Protein AF-A0A1F1EE14-F1 (afdb_monomer)

pLDDT: mean 83.41, std 10.74, range [50.31, 96.06]

Radius of gyration: 33.0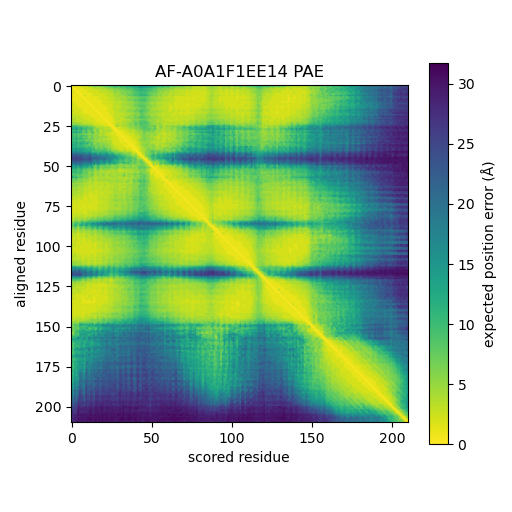4 Å; Cα contacts (8 Å, |Δi|>4): 148; chains: 1; bounding box: 66×63×104 Å

Nearest PDB structures (foldseek):
  8whn-assembly1_A  TM=3.818E-01  e=2.667E+00  Promethearchaeum syntrophicum
  8a3k-assembly1_UNK  TM=3.124E-01  e=2.530E+00  synthetic construct
  3zx6-assembly1_A  TM=2.922E-01  e=1.846E+00  Archaeoglobus fulgidus DSM 4304
  3sog-assembly1_A-2  TM=2.718E-01  e=7.624E+00  Homo sapiens

Structure (mmCIF, N/CA/C/O backbone):
data_AF-A0A1F1EE14-F1
#
_entry.id   AF-A0A1F1EE14-F1
#
loop_
_atom_site.group_PDB
_atom_site.id
_atom_site.type_symbol
_atom_site.label_atom_id
_atom_site.label_alt_id
_atom_site.label_comp_id
_atom_site.label_asym_id
_atom_site.label_entity_id
_atom_site.label_seq_id
_atom_site.pdbx_PDB_ins_code
_atom_site.Cartn_x
_atom_site.Cartn_y
_atom_site.Cartn_z
_atom_site.occupancy
_atom_site.B_iso_or_equiv
_atom_site.auth_seq_id
_atom_site.auth_comp_id
_atom_site.auth_asym_id
_atom_site.auth_atom_id
_atom_site.pdbx_PDB_model_num
ATOM 1 N N . MET A 1 1 ? -14.081 -9.444 0.503 1.00 83.62 1 MET A N 1
ATOM 2 C CA . MET A 1 1 ? -12.813 -8.772 0.864 1.00 83.62 1 MET A CA 1
ATOM 3 C C . MET A 1 1 ? -11.572 -9.516 0.361 1.00 83.62 1 MET A C 1
ATOM 5 O O . MET A 1 1 ? -10.881 -8.969 -0.480 1.00 83.62 1 MET A O 1
ATOM 9 N N . LEU A 1 2 ? -11.295 -10.755 0.792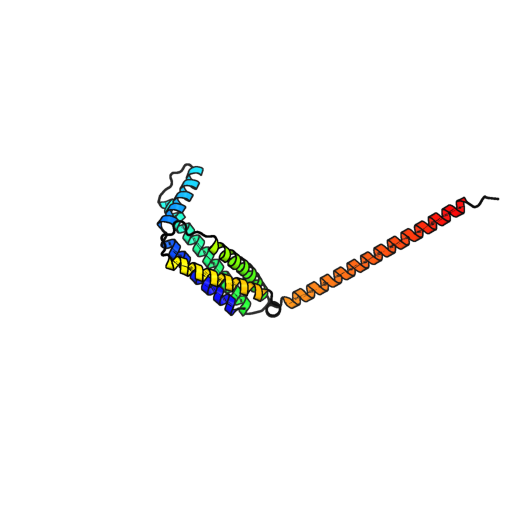 1.00 85.88 2 LEU A N 1
ATOM 10 C CA . LEU A 1 2 ? -10.036 -11.461 0.467 1.00 85.88 2 LEU A CA 1
ATOM 11 C C . LEU A 1 2 ? -9.716 -11.561 -1.034 1.00 85.88 2 LEU A C 1
ATOM 13 O O . LEU A 1 2 ? -8.599 -11.271 -1.441 1.00 85.88 2 LEU A O 1
ATOM 17 N N . LYS A 1 3 ? -10.705 -11.911 -1.868 1.00 89.56 3 LYS A N 1
ATOM 18 C CA . LYS A 1 3 ? -10.534 -11.982 -3.332 1.00 89.56 3 LYS A CA 1
ATOM 19 C C . LYS A 1 3 ? -10.196 -10.627 -3.960 1.00 89.56 3 LYS A C 1
ATOM 21 O O . LYS A 1 3 ? -9.424 -10.581 -4.907 1.00 89.56 3 LYS A O 1
ATOM 26 N N . LEU A 1 4 ? -10.756 -9.542 -3.420 1.00 91.44 4 LEU A N 1
ATOM 27 C CA . LEU A 1 4 ? -10.454 -8.183 -3.867 1.00 91.44 4 LEU A CA 1
ATOM 28 C C . LEU A 1 4 ? -8.994 -7.849 -3.555 1.00 91.44 4 LEU A C 1
ATOM 30 O O . LEU A 1 4 ? -8.268 -7.465 -4.455 1.00 91.44 4 LEU A O 1
ATOM 34 N N . TRP A 1 5 ? -8.550 -8.068 -2.314 1.00 90.31 5 TRP A N 1
ATOM 35 C CA . TRP A 1 5 ? -7.162 -7.811 -1.909 1.00 90.31 5 TRP A CA 1
ATOM 36 C C . TRP A 1 5 ? -6.159 -8.702 -2.642 1.00 90.31 5 TRP A C 1
ATOM 38 O O . TRP A 1 5 ? -5.103 -8.223 -3.038 1.00 90.31 5 TRP A O 1
ATOM 48 N N . ALA A 1 6 ? -6.510 -9.963 -2.908 1.00 93.69 6 ALA A N 1
ATOM 49 C CA . ALA A 1 6 ? -5.712 -10.843 -3.758 1.00 93.69 6 ALA A CA 1
ATOM 50 C C . ALA A 1 6 ? -5.601 -10.307 -5.195 1.00 93.69 6 ALA A C 1
ATOM 52 O O . ALA A 1 6 ? -4.511 -10.299 -5.759 1.00 93.69 6 ALA A O 1
ATOM 53 N N . GLY A 1 7 ? -6.711 -9.831 -5.769 1.00 94.62 7 GLY A N 1
ATOM 54 C CA . GLY A 1 7 ? -6.726 -9.197 -7.088 1.00 94.62 7 GLY A CA 1
ATOM 55 C C . GLY A 1 7 ? -5.874 -7.929 -7.131 1.00 94.62 7 GLY A C 1
ATOM 56 O O . GLY A 1 7 ? -5.028 -7.800 -8.008 1.00 94.62 7 GLY A O 1
ATOM 57 N N . THR A 1 8 ? -6.026 -7.038 -6.147 1.00 94.94 8 THR A N 1
ATOM 58 C CA . THR A 1 8 ? -5.202 -5.827 -6.009 1.00 94.94 8 THR A CA 1
ATOM 59 C C . THR A 1 8 ? -3.718 -6.172 -5.897 1.00 94.94 8 THR A C 1
ATOM 61 O O . THR A 1 8 ? -2.900 -5.551 -6.565 1.00 94.94 8 THR A O 1
ATOM 64 N N . LEU A 1 9 ? -3.362 -7.194 -5.110 1.00 95.06 9 LEU A N 1
ATOM 65 C CA . LEU A 1 9 ? -1.978 -7.654 -4.985 1.00 95.06 9 LEU A CA 1
ATOM 66 C C . LEU A 1 9 ? -1.425 -8.184 -6.311 1.00 95.06 9 LEU A C 1
ATOM 68 O O . LEU A 1 9 ? -0.285 -7.898 -6.655 1.00 95.06 9 LEU A O 1
ATOM 72 N N . ALA A 1 10 ? -2.224 -8.947 -7.062 1.00 95.62 10 ALA A N 1
ATOM 73 C CA . ALA A 1 10 ? -1.816 -9.465 -8.364 1.00 95.62 10 ALA A CA 1
ATOM 74 C C . ALA A 1 10 ? -1.566 -8.333 -9.373 1.00 95.62 10 ALA A C 1
ATOM 76 O O . ALA A 1 10 ? -0.573 -8.365 -10.096 1.00 95.62 10 ALA A O 1
ATOM 77 N N . LEU A 1 11 ? -2.425 -7.311 -9.385 1.00 96.00 11 LEU A N 1
ATOM 78 C CA . LEU A 1 11 ? -2.231 -6.121 -10.214 1.00 96.00 11 LEU A CA 1
ATOM 79 C C . LEU A 1 11 ? -0.989 -5.321 -9.785 1.00 96.00 11 LEU A C 1
ATOM 81 O O . LEU A 1 11 ? -0.262 -4.829 -10.643 1.00 96.00 11 LEU A O 1
ATOM 85 N N . GLU A 1 12 ? -0.684 -5.243 -8.487 1.00 94.69 12 GLU A N 1
ATOM 86 C CA . GLU A 1 12 ? 0.545 -4.597 -7.999 1.00 94.69 12 GLU A CA 1
ATOM 87 C C . GLU A 1 12 ? 1.807 -5.364 -8.424 1.00 94.69 12 GLU A C 1
ATOM 89 O O . GLU A 1 12 ? 2.812 -4.763 -8.796 1.00 94.69 12 GLU A O 1
ATOM 94 N N . VAL A 1 13 ? 1.757 -6.700 -8.451 1.00 95.44 13 VAL A N 1
ATOM 95 C CA . VAL A 1 13 ? 2.849 -7.518 -9.003 1.00 95.44 13 VAL A CA 1
ATOM 96 C C . VAL A 1 13 ? 3.052 -7.219 -10.488 1.00 95.44 13 VAL A C 1
ATOM 98 O O . VAL A 1 13 ? 4.190 -7.045 -10.925 1.00 95.44 13 VAL A O 1
ATOM 101 N N . ILE A 1 14 ? 1.964 -7.125 -11.261 1.00 95.19 14 ILE A N 1
ATOM 102 C CA . ILE A 1 14 ? 2.028 -6.753 -12.681 1.00 95.19 14 ILE A CA 1
ATOM 103 C C . ILE A 1 14 ? 2.650 -5.362 -12.828 1.00 95.19 14 ILE A C 1
ATOM 105 O O . ILE A 1 14 ? 3.584 -5.209 -13.612 1.00 95.19 14 ILE A O 1
ATOM 109 N N . HIS A 1 15 ? 2.207 -4.386 -12.032 1.00 93.25 15 HIS A N 1
ATOM 110 C CA . HIS A 1 15 ? 2.786 -3.043 -12.015 1.00 93.25 15 HIS A CA 1
ATOM 111 C C . HIS A 1 15 ? 4.299 -3.086 -11.766 1.00 93.25 15 HIS A C 1
ATOM 113 O O . HIS A 1 15 ? 5.062 -2.474 -12.505 1.00 93.25 15 HIS A O 1
ATOM 119 N N . GLN A 1 16 ? 4.757 -3.845 -10.768 1.00 92.56 16 GLN A N 1
ATOM 120 C CA . GLN A 1 16 ? 6.180 -3.927 -10.440 1.00 92.56 16 GLN A CA 1
ATOM 121 C C . GLN A 1 16 ? 7.012 -4.499 -11.599 1.00 92.56 16 GLN A C 1
ATOM 123 O O . GLN A 1 16 ? 8.120 -4.025 -11.857 1.00 92.56 16 GLN A O 1
ATOM 128 N N . ILE A 1 17 ? 6.478 -5.493 -12.316 1.00 91.81 17 ILE A N 1
ATOM 129 C CA . ILE A 1 17 ? 7.124 -6.062 -13.506 1.00 91.81 17 ILE A CA 1
ATOM 130 C C . ILE A 1 17 ? 7.181 -5.018 -14.625 1.00 91.81 17 ILE A C 1
ATOM 132 O O . ILE A 1 17 ? 8.248 -4.805 -15.201 1.00 91.81 17 ILE A O 1
ATOM 136 N N . LEU A 1 18 ? 6.062 -4.346 -14.914 1.00 91.19 18 LEU A N 1
ATOM 137 C CA . LEU A 1 18 ? 5.998 -3.307 -15.945 1.00 91.19 18 LEU A CA 1
ATOM 138 C C . LEU A 1 18 ? 6.950 -2.151 -15.629 1.00 91.19 18 LEU A C 1
ATOM 140 O O . LEU A 1 18 ? 7.691 -1.717 -16.507 1.00 91.19 18 LEU A O 1
ATOM 144 N N . ASN A 1 19 ? 6.993 -1.706 -14.374 1.00 88.88 19 ASN A N 1
ATOM 145 C CA . ASN A 1 19 ? 7.883 -0.646 -13.919 1.00 88.88 19 ASN A CA 1
ATOM 146 C C . ASN A 1 19 ? 9.361 -1.026 -14.078 1.00 88.88 19 ASN A C 1
ATOM 148 O O . ASN A 1 19 ? 10.157 -0.225 -14.570 1.00 88.88 19 ASN A O 1
ATOM 152 N N . LEU A 1 20 ? 9.736 -2.261 -13.730 1.00 88.00 20 LEU A N 1
ATOM 153 C CA . LEU A 1 20 ? 11.097 -2.755 -13.942 1.00 88.00 20 LEU A CA 1
ATOM 154 C C . LEU A 1 20 ? 11.460 -2.781 -15.433 1.00 88.00 20 LEU A C 1
ATOM 156 O O . LEU A 1 20 ? 12.525 -2.297 -15.810 1.00 88.00 20 LEU A O 1
ATOM 160 N N . VAL A 1 21 ? 10.570 -3.294 -16.287 1.00 89.44 21 VAL A N 1
ATOM 161 C CA . VAL A 1 21 ? 10.779 -3.312 -17.743 1.00 89.44 21 VAL A CA 1
ATOM 162 C C . VAL A 1 21 ? 10.933 -1.891 -18.284 1.00 89.44 21 VAL A C 1
ATOM 164 O O . VAL A 1 21 ? 11.899 -1.620 -18.991 1.00 89.44 21 VAL A O 1
ATOM 167 N N . MET A 1 22 ? 10.046 -0.965 -17.910 1.00 87.12 22 MET A N 1
ATOM 168 C CA . MET A 1 22 ? 10.142 0.442 -18.313 1.00 87.12 22 MET A CA 1
ATOM 169 C C . MET A 1 22 ? 11.455 1.073 -17.846 1.00 87.12 22 MET A C 1
ATOM 171 O O . MET A 1 22 ? 12.111 1.763 -18.618 1.00 87.12 22 MET A O 1
ATOM 175 N N . THR A 1 23 ? 11.889 0.805 -16.617 1.0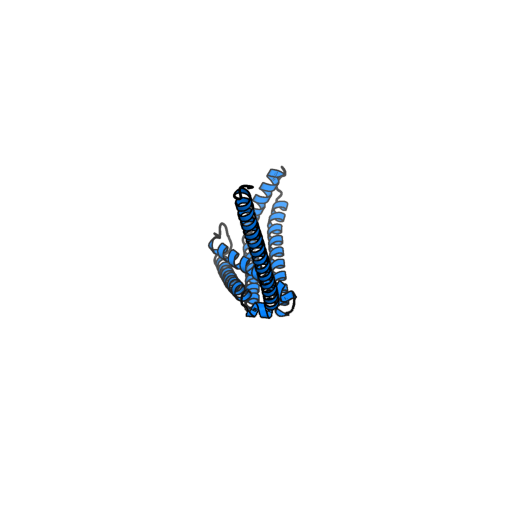0 84.69 23 THR A N 1
ATOM 176 C CA . THR A 1 23 ? 13.146 1.345 -16.079 1.00 84.69 23 THR A CA 1
ATOM 177 C C . THR A 1 23 ? 14.357 0.838 -16.867 1.00 84.69 23 THR A C 1
ATOM 179 O O . THR A 1 23 ? 15.265 1.604 -17.176 1.00 84.69 23 THR A O 1
ATOM 182 N N . LEU A 1 24 ? 14.357 -0.443 -17.249 1.00 83.44 24 LEU A N 1
ATOM 183 C CA . LEU A 1 24 ? 15.425 -1.041 -18.054 1.00 83.44 24 LEU A CA 1
ATOM 184 C C . LEU A 1 24 ? 15.436 -0.541 -19.505 1.00 83.44 24 LEU A C 1
ATOM 186 O O . LEU A 1 24 ? 16.514 -0.439 -20.094 1.00 83.44 24 LEU A O 1
ATOM 190 N N . LEU A 1 25 ? 14.265 -0.229 -20.071 1.00 85.88 25 LEU A N 1
ATOM 191 C CA . LEU A 1 25 ? 14.147 0.400 -21.390 1.00 85.88 25 LEU A CA 1
ATOM 192 C C . LEU A 1 25 ? 14.641 1.856 -21.365 1.00 85.88 25 LEU A C 1
ATOM 194 O O . LEU A 1 25 ? 15.325 2.276 -22.290 1.00 85.88 25 LEU A O 1
ATOM 198 N N . ASN A 1 26 ? 14.408 2.588 -20.272 1.00 83.25 26 ASN A N 1
ATOM 199 C CA . ASN A 1 26 ? 14.868 3.969 -20.063 1.00 83.25 26 ASN A CA 1
ATOM 200 C C . ASN A 1 26 ? 16.300 4.068 -19.539 1.00 83.25 26 ASN A C 1
ATOM 202 O O . ASN A 1 26 ? 16.610 4.830 -18.617 1.00 83.25 26 ASN A O 1
ATOM 206 N N . ARG A 1 27 ? 17.197 3.280 -20.123 1.00 80.50 27 ARG A N 1
ATOM 207 C CA . ARG A 1 27 ? 18.583 3.201 -19.672 1.00 80.50 27 ARG A CA 1
ATOM 208 C C . ARG A 1 27 ? 19.275 4.572 -19.721 1.00 80.50 27 ARG A C 1
ATOM 210 O O . ARG A 1 27 ? 19.969 4.929 -18.774 1.00 80.50 27 ARG A O 1
ATOM 217 N N . SER A 1 28 ? 19.071 5.344 -20.787 1.00 80.25 28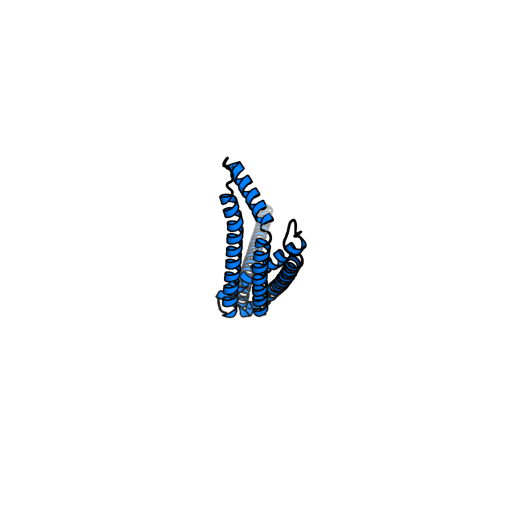 SER A N 1
ATOM 218 C CA . SER A 1 28 ? 19.660 6.680 -20.971 1.00 80.25 28 SER A CA 1
ATOM 219 C C . SER A 1 28 ? 19.313 7.632 -19.820 1.00 80.25 28 SER A C 1
ATOM 221 O O . SER A 1 28 ? 20.193 8.270 -19.244 1.00 80.25 28 SER A O 1
ATOM 223 N N . VAL A 1 29 ? 18.040 7.664 -19.434 1.00 79.75 29 VAL A N 1
ATOM 224 C CA . VAL A 1 29 ? 17.498 8.504 -18.360 1.00 79.75 29 VAL A CA 1
ATOM 225 C C . VAL A 1 29 ? 18.005 8.049 -16.997 1.00 79.75 29 VAL A C 1
ATOM 227 O O . VAL A 1 29 ? 18.403 8.879 -16.181 1.00 79.75 29 VAL A O 1
ATOM 230 N N . LEU A 1 30 ? 18.047 6.733 -16.763 1.00 81.19 30 LEU A N 1
ATOM 231 C CA . LEU A 1 30 ? 18.583 6.156 -15.533 1.00 81.19 30 LEU A CA 1
ATOM 232 C C . LEU A 1 30 ? 20.047 6.560 -15.321 1.00 81.19 30 LEU A C 1
ATOM 234 O O . LEU A 1 30 ? 20.425 6.993 -14.235 1.00 81.19 30 LEU A O 1
ATOM 238 N N . PHE A 1 31 ? 20.868 6.452 -16.367 1.00 82.56 31 PHE A N 1
ATOM 239 C CA . PHE A 1 31 ? 22.277 6.831 -16.303 1.00 82.56 31 PHE A CA 1
ATOM 240 C C . PHE A 1 31 ? 22.487 8.341 -16.210 1.00 82.56 31 PHE A C 1
ATOM 242 O O . PHE A 1 31 ? 23.413 8.774 -15.528 1.00 82.56 31 PHE A O 1
ATOM 249 N N . ALA A 1 32 ? 21.627 9.148 -16.837 1.00 83.19 32 ALA A N 1
ATOM 250 C CA . ALA A 1 32 ? 21.660 10.599 -16.682 1.00 83.19 32 ALA A CA 1
ATOM 251 C C . ALA A 1 32 ? 21.386 11.016 -15.227 1.00 83.19 32 ALA A C 1
ATOM 253 O O . ALA A 1 32 ? 22.131 11.821 -14.672 1.00 83.19 32 ALA A O 1
ATOM 254 N N . GLN A 1 33 ? 20.382 10.411 -14.582 1.00 83.25 33 GLN A N 1
ATOM 255 C CA . GLN A 1 33 ? 20.084 10.651 -13.166 1.00 83.25 33 GLN A CA 1
ATOM 256 C C . GLN A 1 33 ? 21.208 10.147 -12.257 1.00 83.25 33 GLN A C 1
ATOM 258 O O . GLN A 1 33 ? 21.664 10.881 -11.385 1.00 83.25 33 GLN A O 1
ATOM 263 N N . ALA A 1 34 ? 21.717 8.935 -12.497 1.00 84.06 34 ALA A N 1
ATOM 264 C CA . ALA A 1 34 ? 22.832 8.382 -11.731 1.00 84.06 34 ALA A CA 1
ATOM 265 C C . ALA A 1 34 ? 24.086 9.260 -11.826 1.00 84.06 34 ALA A C 1
ATOM 267 O O . ALA A 1 34 ? 24.780 9.461 -10.831 1.00 84.06 34 ALA A O 1
ATOM 268 N N . ARG A 1 35 ? 24.355 9.815 -13.013 1.00 83.62 35 ARG A N 1
ATOM 269 C CA . ARG A 1 35 ? 25.453 10.753 -13.235 1.00 83.62 35 ARG A CA 1
ATOM 270 C C . ARG A 1 35 ? 25.242 12.057 -12.478 1.00 83.62 35 ARG A C 1
ATOM 272 O O . ARG A 1 35 ? 26.176 12.496 -11.822 1.00 83.62 35 ARG A O 1
ATOM 279 N N . GLN A 1 36 ? 24.040 12.629 -12.510 1.00 84.94 36 GLN A N 1
ATOM 280 C CA . GLN A 1 36 ? 23.725 13.830 -11.737 1.00 84.94 36 GLN A CA 1
ATOM 281 C C . GLN A 1 36 ? 23.934 13.596 -10.232 1.00 84.94 36 GLN A C 1
ATOM 283 O O . GLN A 1 36 ? 24.633 14.365 -9.582 1.00 84.94 36 GLN A O 1
ATOM 288 N N . THR A 1 37 ? 23.417 12.490 -9.689 1.00 83.69 37 THR A N 1
ATOM 289 C CA . THR A 1 37 ? 23.615 12.124 -8.277 1.00 83.69 37 THR A CA 1
ATOM 290 C C . THR A 1 37 ? 25.093 11.898 -7.939 1.00 83.69 37 THR A C 1
ATOM 292 O O . THR A 1 37 ? 25.554 12.285 -6.866 1.00 83.69 37 THR A O 1
ATOM 295 N N . ALA A 1 38 ? 25.859 11.285 -8.846 1.00 82.12 38 ALA A N 1
ATOM 296 C CA . ALA A 1 38 ? 27.290 11.073 -8.654 1.00 82.12 38 ALA A CA 1
ATOM 297 C C . ALA A 1 38 ? 28.084 12.389 -8.702 1.00 82.12 38 ALA A C 1
ATOM 299 O O . ALA A 1 38 ? 29.015 12.561 -7.920 1.00 82.12 38 ALA A O 1
ATOM 300 N N . GLU A 1 39 ? 27.720 13.314 -9.593 1.00 82.44 39 GLU A N 1
ATOM 301 C CA . GLU A 1 39 ? 28.315 14.650 -9.691 1.00 82.44 39 GLU A CA 1
ATOM 302 C C . GLU A 1 39 ? 28.009 15.493 -8.443 1.00 82.44 39 GLU A C 1
ATOM 304 O O . GLU A 1 39 ? 28.920 16.128 -7.914 1.00 82.44 39 GLU A O 1
ATOM 309 N N . GLU A 1 40 ? 26.786 15.430 -7.909 1.00 82.06 40 GLU A N 1
ATOM 310 C CA . GLU A 1 40 ? 26.414 16.061 -6.632 1.00 82.06 40 GLU A CA 1
ATOM 311 C C . GLU A 1 40 ? 27.237 15.498 -5.459 1.00 82.06 40 GLU A C 1
ATOM 313 O O . GLU A 1 40 ? 27.814 16.256 -4.680 1.00 82.06 40 GLU A O 1
ATOM 318 N N . ALA A 1 41 ? 27.382 14.172 -5.364 1.00 77.12 41 ALA A N 1
ATOM 319 C CA . ALA A 1 41 ? 28.189 13.538 -4.317 1.00 77.12 41 ALA A CA 1
ATOM 320 C C . ALA A 1 41 ? 29.694 13.850 -4.445 1.00 77.12 41 ALA A C 1
ATOM 322 O O . ALA A 1 41 ? 30.404 13.982 -3.445 1.00 77.12 41 ALA A O 1
ATOM 323 N N . ALA A 1 42 ? 30.190 13.976 -5.678 1.00 73.44 42 ALA A N 1
ATOM 324 C CA . ALA A 1 42 ? 31.579 14.304 -5.983 1.00 73.44 42 ALA A CA 1
ATOM 325 C C . ALA A 1 42 ? 31.926 15.774 -5.718 1.00 73.44 42 ALA A C 1
ATOM 327 O O . ALA A 1 42 ? 33.054 16.059 -5.314 1.00 73.44 42 ALA A O 1
ATOM 328 N N . GLN A 1 43 ? 30.980 16.704 -5.898 1.00 74.25 43 GLN A N 1
ATOM 329 C CA . GLN A 1 43 ? 31.167 18.105 -5.503 1.00 74.25 43 GLN A CA 1
ATOM 330 C C . GLN A 1 43 ? 31.452 18.240 -4.003 1.00 74.25 43 GLN A C 1
ATOM 332 O O . GLN A 1 43 ? 32.289 19.053 -3.618 1.00 74.25 43 GLN A O 1
ATOM 337 N N . ASP A 1 44 ? 30.827 17.398 -3.181 1.00 66.69 44 ASP A N 1
ATOM 338 C CA . ASP A 1 44 ? 30.979 17.417 -1.722 1.00 66.69 44 ASP A CA 1
ATOM 339 C C . ASP A 1 44 ? 32.289 16.756 -1.240 1.00 66.69 44 ASP A C 1
ATOM 341 O O . ASP A 1 44 ? 32.774 17.013 -0.140 1.00 66.69 44 ASP A O 1
ATOM 345 N N . SER A 1 45 ? 32.905 15.914 -2.079 1.00 65.44 45 SER A N 1
ATOM 346 C CA . SER A 1 45 ? 34.079 15.097 -1.726 1.00 65.44 45 SER A CA 1
ATOM 347 C C . SER A 1 45 ? 35.340 15.383 -2.560 1.00 65.44 45 SER A C 1
ATOM 349 O O . SER A 1 45 ? 36.404 14.828 -2.285 1.00 65.44 45 SER A O 1
ATOM 351 N N . GLY A 1 46 ? 35.264 16.270 -3.560 1.00 62.12 46 GLY A N 1
ATOM 352 C CA . GLY A 1 46 ? 36.395 16.704 -4.395 1.00 62.12 46 GLY A CA 1
ATOM 353 C C . GLY A 1 46 ? 36.992 15.616 -5.302 1.00 62.12 46 GLY A C 1
ATOM 354 O O . GLY A 1 46 ? 38.051 15.820 -5.901 1.00 62.12 46 GLY A O 1
ATOM 355 N N . GLN A 1 47 ? 36.346 14.452 -5.405 1.00 68.38 47 GLN A N 1
ATOM 356 C CA . GLN A 1 47 ? 36.804 13.311 -6.200 1.00 68.38 47 GLN A CA 1
ATOM 357 C C . GLN A 1 47 ? 36.249 13.348 -7.629 1.00 68.38 47 GLN A C 1
ATOM 359 O O . GLN A 1 47 ? 35.136 13.796 -7.875 1.00 68.38 47 GLN A O 1
ATOM 364 N N . LYS A 1 48 ? 37.015 12.835 -8.602 1.00 67.50 48 LYS A N 1
ATOM 365 C CA . LYS A 1 48 ? 36.509 12.640 -9.969 1.00 67.50 48 LYS A CA 1
ATOM 366 C C . LYS A 1 48 ? 35.494 11.497 -9.986 1.00 67.50 48 LYS A C 1
ATOM 368 O O . LYS A 1 48 ? 35.802 10.399 -9.525 1.00 67.50 48 LYS A O 1
ATOM 373 N N . VAL A 1 49 ? 34.324 11.748 -10.568 1.00 73.12 49 VAL A N 1
ATOM 374 C CA . VAL A 1 49 ? 33.309 10.719 -10.814 1.00 73.12 49 VAL A CA 1
ATOM 375 C C . VAL A 1 49 ? 33.883 9.677 -11.777 1.00 73.12 49 VAL A C 1
ATOM 377 O O . VAL A 1 49 ? 34.335 10.025 -12.867 1.00 73.12 49 VAL A O 1
ATOM 380 N N . SER A 1 50 ? 33.901 8.408 -11.364 1.00 80.62 50 SER A N 1
ATOM 381 C CA . SER A 1 50 ? 34.284 7.292 -12.237 1.00 80.62 50 SER A CA 1
ATOM 382 C C . SER A 1 50 ? 33.050 6.696 -12.915 1.00 80.62 50 SER A C 1
ATOM 384 O O . SER A 1 50 ? 31.991 6.612 -12.294 1.00 80.62 50 SER A O 1
ATOM 386 N N . ASP A 1 51 ? 33.190 6.226 -14.156 1.00 80.00 51 ASP A N 1
ATOM 387 C CA . ASP A 1 51 ? 32.093 5.575 -14.892 1.00 80.00 51 ASP A CA 1
ATOM 388 C C . ASP A 1 51 ? 31.570 4.335 -14.147 1.00 80.00 51 ASP A C 1
ATOM 390 O O . ASP A 1 51 ? 30.368 4.085 -14.095 1.00 80.00 51 ASP A O 1
ATOM 394 N N . SER A 1 52 ? 32.464 3.619 -13.460 1.00 81.06 52 SER A N 1
ATOM 395 C CA . SER A 1 52 ? 32.115 2.486 -12.601 1.00 81.06 52 SER A CA 1
ATOM 396 C C . SER A 1 52 ? 31.232 2.893 -11.415 1.00 81.06 52 SER A C 1
ATOM 398 O O . SER A 1 52 ? 30.327 2.151 -11.045 1.00 81.06 52 SER A O 1
ATOM 400 N N . LEU A 1 53 ? 31.448 4.075 -10.827 1.00 80.94 53 LEU A N 1
ATOM 401 C CA . LEU A 1 53 ? 30.584 4.597 -9.765 1.00 80.94 53 LEU A CA 1
ATOM 402 C C . LEU A 1 53 ? 29.191 4.951 -10.307 1.00 80.94 53 LEU A C 1
ATOM 404 O O . LEU A 1 53 ? 28.195 4.636 -9.660 1.00 80.94 53 LEU A O 1
ATOM 408 N N . ILE A 1 54 ? 29.112 5.539 -11.505 1.00 83.69 54 ILE A N 1
ATOM 409 C CA . ILE A 1 54 ? 27.836 5.854 -12.167 1.00 83.69 54 ILE A CA 1
ATOM 410 C C . ILE A 1 54 ? 27.052 4.565 -12.467 1.00 83.69 54 ILE A C 1
ATOM 412 O O . ILE A 1 54 ? 25.850 4.510 -12.213 1.00 83.69 54 ILE A O 1
ATOM 416 N N . GLU A 1 55 ? 27.713 3.506 -12.944 1.00 84.69 55 GLU A N 1
ATOM 417 C CA . GLU A 1 55 ? 27.082 2.197 -13.168 1.00 84.69 55 GLU A CA 1
ATOM 418 C C . GLU A 1 55 ? 26.585 1.537 -11.885 1.00 84.69 55 GLU A C 1
ATOM 420 O O . GLU A 1 55 ? 25.458 1.032 -11.851 1.00 84.69 55 GLU A O 1
ATOM 425 N N . VAL A 1 56 ? 27.384 1.580 -10.818 1.00 86.44 56 VAL A N 1
ATOM 426 C CA . VAL A 1 56 ? 26.984 1.054 -9.509 1.00 86.44 56 VAL A CA 1
ATOM 427 C C . VAL A 1 56 ? 25.781 1.818 -8.956 1.00 86.44 56 VAL A C 1
ATOM 429 O O . VAL A 1 56 ? 24.854 1.189 -8.455 1.00 86.44 56 VAL A O 1
ATOM 432 N N . ILE A 1 57 ? 25.745 3.148 -9.078 1.00 85.25 57 ILE A N 1
ATOM 433 C CA . ILE A 1 57 ? 24.609 3.967 -8.625 1.00 85.25 57 ILE A CA 1
ATOM 434 C C . ILE A 1 57 ? 23.368 3.701 -9.489 1.00 85.25 57 ILE A C 1
ATOM 436 O O . ILE A 1 57 ? 22.277 3.481 -8.958 1.00 85.25 57 ILE A O 1
ATOM 440 N N . GLY A 1 58 ? 23.530 3.664 -10.814 1.00 83.94 58 GLY A N 1
ATOM 441 C CA . GLY A 1 58 ? 22.443 3.435 -11.764 1.00 83.94 58 GLY A CA 1
ATOM 442 C C . GLY A 1 58 ? 21.772 2.081 -11.557 1.00 83.94 58 GLY A C 1
ATOM 443 O O . GLY A 1 58 ? 20.583 2.021 -11.259 1.00 83.94 58 GLY A O 1
ATOM 444 N N . TYR A 1 59 ? 22.518 0.978 -11.630 1.00 85.06 59 TYR A N 1
ATOM 445 C CA . TYR A 1 59 ? 21.926 -0.347 -11.418 1.00 85.06 59 TYR A CA 1
ATOM 446 C C . TYR A 1 59 ? 21.618 -0.635 -9.951 1.00 85.06 59 TYR A C 1
ATOM 448 O O . TYR A 1 59 ? 20.635 -1.316 -9.658 1.00 85.06 59 TYR A O 1
ATOM 456 N N . GLY A 1 60 ? 22.427 -0.115 -9.026 1.00 86.56 60 GLY A N 1
ATOM 457 C CA . GLY A 1 60 ? 22.229 -0.298 -7.593 1.00 86.56 60 GLY A CA 1
ATOM 458 C C . GLY A 1 60 ? 20.918 0.310 -7.110 1.00 86.56 60 GLY A C 1
ATOM 459 O O . GLY A 1 60 ? 20.189 -0.348 -6.371 1.00 86.56 60 GLY A O 1
ATOM 460 N N . SER A 1 61 ? 20.565 1.512 -7.575 1.00 85.12 61 SER A N 1
ATOM 461 C CA . SER A 1 61 ? 19.293 2.161 -7.226 1.00 85.12 61 SER A CA 1
ATOM 462 C C . SER A 1 61 ? 18.079 1.378 -7.741 1.00 85.12 61 SER A C 1
ATOM 464 O O . SER A 1 61 ? 17.140 1.132 -6.979 1.00 85.12 61 SER A O 1
ATOM 466 N N . VAL A 1 62 ? 18.122 0.896 -8.988 1.00 87.56 62 VAL A N 1
ATOM 467 C CA . VAL A 1 62 ? 17.052 0.069 -9.574 1.00 87.56 62 VAL A CA 1
ATOM 468 C C . VAL A 1 62 ? 16.920 -1.263 -8.848 1.00 87.56 62 VAL A C 1
ATOM 470 O O . VAL A 1 62 ? 15.808 -1.667 -8.503 1.00 87.56 62 VAL A O 1
ATOM 473 N N . ALA A 1 63 ? 18.038 -1.941 -8.585 1.00 88.12 63 ALA A N 1
ATOM 474 C CA . ALA A 1 63 ? 18.048 -3.208 -7.865 1.00 88.12 63 ALA A CA 1
ATOM 475 C C . ALA A 1 63 ? 17.502 -3.037 -6.442 1.00 88.12 63 ALA A C 1
ATOM 477 O O . ALA A 1 63 ? 16.630 -3.796 -6.023 1.00 88.12 63 ALA A O 1
ATOM 478 N N . PHE A 1 64 ? 17.953 -2.006 -5.724 1.00 88.69 64 PHE A N 1
ATOM 479 C CA . PHE A 1 64 ? 17.497 -1.709 -4.370 1.00 88.69 64 PHE A CA 1
ATOM 480 C C . PHE A 1 64 ? 15.997 -1.399 -4.325 1.00 88.69 64 PHE A C 1
ATOM 482 O O . PHE A 1 64 ? 15.270 -2.009 -3.541 1.00 88.69 64 PHE A O 1
ATOM 489 N N . SER A 1 65 ? 15.517 -0.511 -5.202 1.00 86.88 65 SER A N 1
ATOM 490 C CA . SER A 1 65 ? 14.091 -0.182 -5.310 1.00 86.88 65 SER A CA 1
ATOM 491 C C . SER A 1 65 ? 13.251 -1.420 -5.643 1.00 86.88 65 SER A C 1
ATOM 493 O O . SER A 1 65 ? 12.232 -1.670 -5.003 1.00 86.88 65 SER A O 1
ATOM 495 N N . SER A 1 66 ? 13.722 -2.257 -6.571 1.00 88.00 66 SER A N 1
ATOM 496 C CA . SER A 1 66 ? 13.027 -3.486 -6.969 1.00 88.00 66 SER A CA 1
ATOM 497 C C . SER A 1 66 ? 12.938 -4.506 -5.835 1.00 88.00 66 SER A C 1
ATOM 499 O O . SER A 1 66 ? 11.882 -5.103 -5.627 1.00 88.00 66 SER A O 1
ATOM 501 N N . VAL A 1 67 ? 14.023 -4.691 -5.076 1.00 92.25 67 VAL A N 1
ATOM 502 C CA . VAL A 1 67 ? 14.041 -5.575 -3.902 1.00 92.25 67 VAL A CA 1
ATOM 503 C C . VAL A 1 67 ? 13.111 -5.043 -2.818 1.00 92.25 67 VAL A C 1
ATOM 505 O O . VAL A 1 67 ? 12.334 -5.814 -2.259 1.00 92.25 67 VAL A O 1
ATOM 508 N N . LEU A 1 68 ? 13.140 -3.737 -2.543 1.00 91.69 68 LEU A N 1
ATOM 509 C CA . LEU A 1 68 ? 12.261 -3.120 -1.552 1.00 91.69 68 LEU A CA 1
ATOM 510 C C . LEU A 1 68 ? 10.783 -3.320 -1.913 1.00 91.69 68 LEU A C 1
ATOM 512 O O . LEU A 1 68 ? 10.001 -3.766 -1.071 1.00 91.69 68 LEU A O 1
ATOM 516 N N . SER A 1 69 ? 10.407 -3.067 -3.167 1.00 89.19 69 SER A N 1
ATOM 517 C CA . SER A 1 69 ? 9.047 -3.322 -3.644 1.00 89.19 69 SER A CA 1
ATOM 518 C C . SER A 1 69 ? 8.658 -4.797 -3.537 1.00 89.19 69 SER A C 1
ATOM 520 O O . SER A 1 69 ? 7.552 -5.116 -3.101 1.00 89.19 69 SER A O 1
ATOM 522 N N . LEU A 1 70 ? 9.568 -5.718 -3.874 1.00 92.31 70 LEU A N 1
ATOM 523 C CA . LEU A 1 70 ? 9.327 -7.155 -3.736 1.00 92.31 70 LEU A CA 1
ATOM 524 C C . LEU A 1 70 ? 9.077 -7.544 -2.272 1.00 92.31 70 LEU A C 1
ATOM 526 O O . LEU A 1 70 ? 8.152 -8.303 -1.986 1.00 92.31 70 LEU A O 1
ATOM 530 N N . VAL A 1 71 ? 9.864 -7.002 -1.338 1.00 93.94 71 VAL A N 1
ATOM 531 C CA . VAL A 1 71 ? 9.676 -7.223 0.103 1.00 93.94 71 VAL A CA 1
ATOM 532 C C . VAL A 1 71 ? 8.288 -6.757 0.540 1.00 93.94 71 VAL A C 1
ATOM 534 O O . VAL A 1 71 ? 7.598 -7.496 1.241 1.00 93.94 71 VAL A O 1
ATOM 537 N N . ILE A 1 72 ? 7.839 -5.583 0.087 1.00 92.00 72 ILE A N 1
ATOM 538 C CA . ILE A 1 72 ? 6.493 -5.072 0.387 1.00 92.00 72 ILE A CA 1
ATOM 539 C C . ILE A 1 72 ? 5.414 -6.034 -0.130 1.00 92.00 72 ILE A C 1
ATOM 541 O O . ILE A 1 72 ? 4.502 -6.389 0.620 1.00 92.00 72 ILE A O 1
ATOM 545 N N . ILE A 1 73 ? 5.535 -6.512 -1.372 1.00 93.62 73 ILE A N 1
ATOM 546 C CA . ILE A 1 73 ? 4.602 -7.484 -1.965 1.00 93.62 73 ILE A CA 1
ATOM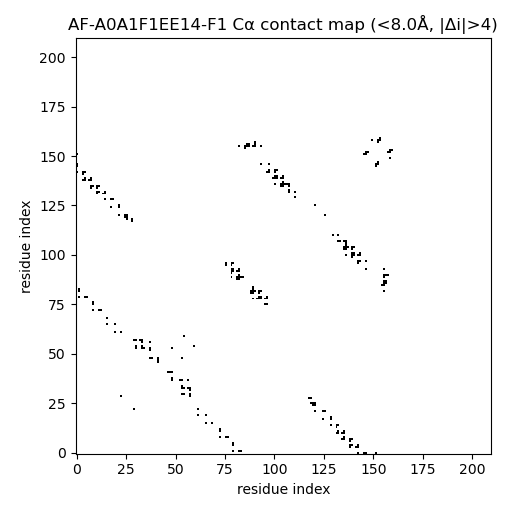 547 C C . ILE A 1 73 ? 4.557 -8.775 -1.139 1.00 93.62 73 ILE A C 1
ATOM 549 O O . ILE A 1 73 ? 3.472 -9.275 -0.837 1.00 93.62 73 ILE A O 1
ATOM 553 N N . VAL A 1 74 ? 5.714 -9.305 -0.734 1.00 94.56 74 VAL A N 1
ATOM 554 C CA . VAL A 1 74 ? 5.800 -10.519 0.094 1.00 94.56 74 VAL A CA 1
ATOM 555 C C . VAL A 1 74 ? 5.134 -10.298 1.450 1.00 94.56 74 VAL A C 1
ATOM 557 O O . VAL A 1 74 ? 4.344 -11.136 1.885 1.00 94.56 74 VAL A O 1
ATOM 560 N N . VAL A 1 75 ? 5.390 -9.164 2.105 1.00 93.81 75 VAL A N 1
ATOM 561 C CA . VAL A 1 75 ? 4.745 -8.815 3.379 1.00 93.81 75 VAL A CA 1
ATOM 562 C C . VAL A 1 75 ? 3.225 -8.754 3.216 1.00 93.81 75 VAL A C 1
ATOM 564 O O . VAL A 1 75 ? 2.502 -9.354 4.013 1.00 93.81 75 VAL A O 1
ATOM 567 N N . LEU A 1 76 ? 2.722 -8.105 2.165 1.00 92.81 76 LEU A N 1
ATOM 568 C CA . LEU A 1 76 ? 1.287 -8.036 1.877 1.00 92.81 76 LEU A CA 1
ATOM 569 C C . LEU A 1 76 ? 0.677 -9.414 1.599 1.00 92.81 76 LEU A C 1
ATOM 571 O O . LEU A 1 76 ? -0.403 -9.717 2.114 1.00 92.81 76 LEU A O 1
ATOM 575 N N . ALA A 1 77 ? 1.381 -10.269 0.853 1.00 93.94 77 ALA A N 1
ATOM 576 C CA . ALA A 1 77 ? 0.973 -11.646 0.591 1.00 93.94 77 ALA A CA 1
ATOM 577 C C . ALA A 1 77 ? 0.872 -12.463 1.889 1.00 93.94 77 ALA A C 1
ATOM 579 O O . ALA A 1 77 ? -0.128 -13.146 2.121 1.00 93.94 77 ALA A O 1
ATOM 580 N N . VAL A 1 78 ? 1.872 -12.350 2.770 1.00 92.12 78 VAL A N 1
ATOM 581 C CA . VAL A 1 78 ? 1.881 -13.009 4.084 1.00 92.12 78 VAL A CA 1
ATOM 582 C C . VAL A 1 78 ? 0.724 -12.509 4.944 1.00 92.12 78 VAL A C 1
ATOM 584 O O . VAL A 1 78 ? -0.000 -13.317 5.523 1.00 92.12 78 VAL A O 1
ATOM 587 N N . MET A 1 79 ? 0.484 -11.199 4.996 1.00 89.44 79 MET A N 1
ATOM 588 C CA . MET A 1 79 ? -0.627 -10.640 5.772 1.00 89.44 79 MET A CA 1
ATOM 589 C C . MET A 1 79 ? -1.990 -11.041 5.221 1.00 89.44 79 MET A C 1
ATOM 591 O O . MET A 1 79 ? -2.912 -11.302 5.995 1.00 89.44 79 MET A O 1
ATOM 595 N N . LEU A 1 80 ? -2.117 -11.154 3.898 1.00 90.31 80 LEU A N 1
ATOM 596 C CA . LEU A 1 80 ? -3.327 -11.668 3.266 1.00 90.31 80 LEU A CA 1
ATOM 597 C C . LEU A 1 80 ? -3.546 -13.147 3.614 1.00 90.31 80 LEU A C 1
ATOM 599 O O . LEU A 1 80 ? -4.669 -13.559 3.901 1.00 90.31 80 LEU A O 1
ATOM 603 N N . HIS A 1 81 ? -2.472 -13.938 3.651 1.00 88.62 81 HIS A N 1
ATOM 604 C CA . HIS A 1 81 ? -2.520 -15.333 4.081 1.00 88.62 81 HIS A CA 1
ATOM 605 C C . HIS A 1 81 ? -2.935 -15.473 5.554 1.00 88.62 81 HIS A C 1
ATOM 607 O O . HIS A 1 81 ? -3.776 -16.314 5.876 1.00 88.62 81 HIS A O 1
ATOM 613 N N . LEU A 1 82 ? -2.393 -14.635 6.445 1.00 86.25 82 LEU A N 1
ATOM 614 C CA . LEU A 1 82 ? -2.770 -14.611 7.864 1.00 86.25 82 LEU A CA 1
ATOM 615 C C . LEU A 1 82 ? -4.242 -14.234 8.057 1.00 86.25 82 LEU A C 1
ATOM 617 O O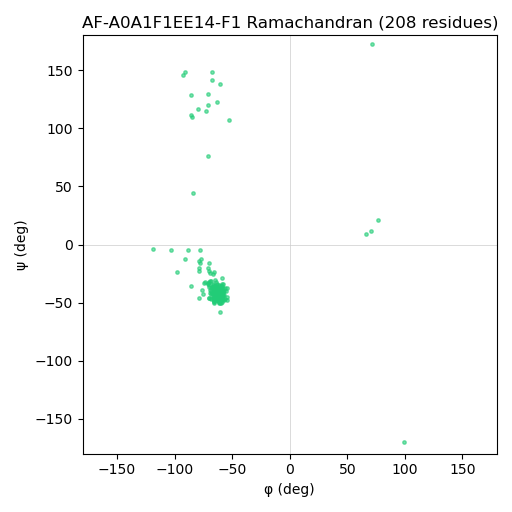 . LEU A 1 82 ? -4.934 -14.843 8.870 1.00 86.25 82 LEU A O 1
ATOM 621 N N . LEU A 1 83 ? -4.743 -13.286 7.267 1.00 84.50 83 LEU A N 1
ATOM 622 C CA . LEU A 1 83 ? -6.152 -12.906 7.272 1.00 84.50 83 LEU A CA 1
ATOM 623 C C . LEU A 1 83 ? -7.068 -14.031 6.770 1.00 84.50 83 LEU A C 1
ATOM 625 O O . LEU A 1 83 ? -8.162 -14.220 7.296 1.00 84.50 83 LEU A O 1
ATOM 629 N N . ASN A 1 84 ? -6.618 -14.805 5.779 1.00 86.19 84 ASN A N 1
ATOM 630 C CA . ASN A 1 84 ? -7.356 -15.961 5.271 1.00 86.19 84 ASN A CA 1
ATOM 631 C C . ASN A 1 84 ? -7.401 -17.125 6.277 1.00 86.19 84 ASN A C 1
ATOM 633 O O . ASN A 1 84 ? -8.404 -17.825 6.347 1.00 86.19 84 ASN A O 1
ATOM 637 N N . LYS A 1 85 ? -6.335 -17.335 7.063 1.00 82.06 85 LYS A N 1
ATOM 638 C CA . LYS A 1 85 ? -6.297 -18.376 8.108 1.00 82.06 85 LYS A CA 1
ATOM 639 C C . LYS A 1 85 ? -7.182 -18.071 9.322 1.00 82.06 85 LYS A C 1
ATOM 641 O O . LYS A 1 85 ? -7.534 -19.000 10.043 1.00 82.06 85 LYS A O 1
ATOM 646 N N . GLY A 1 86 ? -7.545 -16.807 9.541 1.00 68.62 86 GLY A N 1
ATOM 647 C CA . GLY A 1 86 ? -8.318 -16.384 10.709 1.00 68.62 86 GLY A CA 1
ATOM 648 C C . GLY A 1 86 ? -7.514 -16.426 12.021 1.00 68.62 86 GLY A C 1
ATOM 649 O O . GLY A 1 86 ? -6.368 -16.876 12.071 1.00 68.62 86 GLY A O 1
ATOM 650 N N . GLY A 1 87 ? -8.106 -15.916 13.104 1.00 71.44 87 GLY A N 1
ATOM 651 C CA . GLY A 1 87 ? -7.500 -15.883 14.445 1.00 71.44 87 GLY A CA 1
ATOM 652 C C . GLY A 1 87 ? -6.876 -14.535 14.832 1.00 71.44 87 GLY A C 1
ATOM 653 O O . GLY A 1 87 ? -7.051 -13.531 14.151 1.00 71.44 87 GLY A O 1
ATOM 654 N N . LYS A 1 88 ? -6.123 -14.488 15.943 1.00 70.25 88 LYS A N 1
ATOM 655 C CA . LYS A 1 88 ? -5.621 -13.225 16.537 1.00 70.25 88 LYS A CA 1
ATOM 656 C C . LYS A 1 88 ? -4.735 -12.391 15.595 1.00 70.25 88 LYS A C 1
ATOM 658 O O . LYS A 1 88 ? -4.712 -11.170 15.702 1.00 70.25 88 LYS A O 1
ATOM 663 N N . ALA A 1 89 ? -4.027 -13.038 14.667 1.00 75.94 89 ALA A N 1
ATOM 664 C CA . ALA A 1 89 ? -3.172 -12.371 13.681 1.00 75.94 89 ALA A CA 1
ATOM 665 C C . ALA A 1 89 ? -3.952 -11.765 12.494 1.00 75.94 89 ALA A C 1
ATOM 667 O O . ALA A 1 89 ? -3.407 -10.938 11.762 1.00 75.94 89 ALA A O 1
ATOM 668 N N . ALA A 1 90 ? -5.225 -12.135 12.314 1.00 79.50 90 ALA A N 1
ATOM 669 C CA . ALA A 1 90 ? -6.081 -11.614 11.251 1.00 79.50 90 ALA A CA 1
ATOM 670 C C . ALA A 1 90 ? -6.335 -10.106 11.420 1.00 79.50 90 ALA A C 1
ATOM 672 O O . ALA A 1 90 ? -6.300 -9.360 10.443 1.00 79.50 90 ALA A O 1
ATOM 673 N N . ALA A 1 91 ? -6.483 -9.638 12.664 1.00 79.56 91 ALA A N 1
ATOM 674 C CA . ALA A 1 91 ? -6.591 -8.217 12.992 1.00 79.56 91 ALA A CA 1
ATOM 675 C C . ALA A 1 91 ? -5.361 -7.418 12.519 1.00 79.56 91 ALA A C 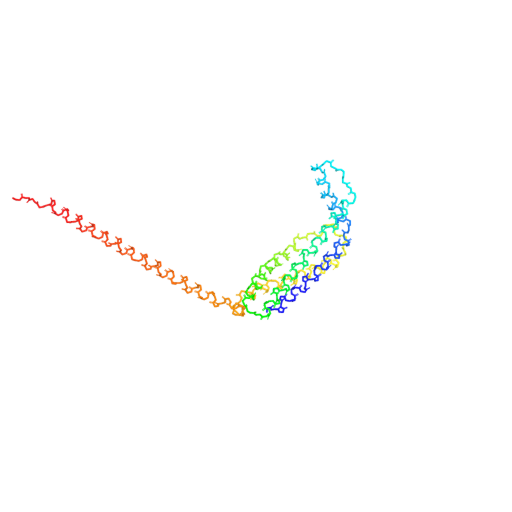1
ATOM 677 O O . ALA A 1 91 ? -5.496 -6.392 11.852 1.00 79.56 91 ALA A O 1
ATOM 678 N N . THR A 1 92 ? -4.151 -7.919 12.797 1.00 84.56 92 THR A N 1
ATOM 679 C CA . THR A 1 92 ? -2.897 -7.299 12.336 1.00 84.56 92 THR A CA 1
ATOM 680 C C . THR A 1 92 ? -2.829 -7.256 10.812 1.00 84.56 92 THR A C 1
ATOM 682 O O . THR A 1 92 ? -2.519 -6.209 10.242 1.00 84.56 92 THR A O 1
ATOM 685 N N . GLY A 1 93 ? -3.190 -8.360 10.149 1.00 85.00 93 GLY A N 1
ATOM 686 C CA . GLY A 1 93 ? -3.253 -8.427 8.691 1.00 85.00 93 GLY A CA 1
ATOM 687 C C . GLY A 1 93 ? -4.212 -7.392 8.098 1.00 85.00 93 GLY A C 1
ATOM 688 O O . GLY A 1 93 ? -3.833 -6.673 7.177 1.00 85.00 93 GLY A O 1
ATOM 689 N N . ARG A 1 94 ? -5.418 -7.244 8.665 1.00 87.75 94 ARG A N 1
ATOM 690 C CA . ARG A 1 94 ? -6.411 -6.245 8.232 1.00 87.75 94 ARG A CA 1
ATOM 691 C C . ARG A 1 94 ? -5.900 -4.815 8.397 1.00 87.75 94 ARG A C 1
ATOM 693 O O . ARG A 1 94 ? -6.046 -4.020 7.474 1.00 87.75 94 ARG A O 1
ATOM 700 N N . ARG A 1 95 ? -5.301 -4.481 9.546 1.00 88.50 95 ARG A N 1
ATOM 701 C CA . ARG A 1 95 ? -4.770 -3.132 9.822 1.00 88.50 95 ARG A CA 1
ATOM 702 C C . ARG A 1 95 ? -3.644 -2.757 8.864 1.00 88.50 95 ARG A C 1
ATOM 704 O O . ARG A 1 95 ? -3.628 -1.637 8.361 1.00 88.50 95 ARG A O 1
ATOM 711 N N . LEU A 1 96 ? -2.737 -3.694 8.577 1.00 90.81 96 LEU A N 1
ATOM 712 C CA . LEU A 1 96 ? -1.670 -3.444 7.612 1.00 90.81 96 LEU A CA 1
ATOM 713 C C . LEU A 1 96 ? -2.245 -3.249 6.203 1.00 90.81 96 LEU A C 1
ATOM 715 O O . LEU A 1 96 ? -1.900 -2.287 5.524 1.00 90.81 96 LEU A O 1
ATOM 719 N N . TRP A 1 97 ? -3.185 -4.102 5.794 1.00 91.06 97 TRP A N 1
ATOM 720 C CA . TRP A 1 97 ? -3.879 -3.959 4.515 1.00 91.06 97 TRP A CA 1
ATOM 721 C C . TRP A 1 97 ? -4.670 -2.654 4.397 1.00 91.06 97 TRP A C 1
ATOM 723 O O . TRP A 1 97 ? -4.703 -2.071 3.317 1.00 91.06 97 TRP A O 1
ATOM 733 N N . PHE A 1 98 ? -5.260 -2.156 5.485 1.00 90.69 98 PHE A N 1
ATOM 734 C CA . PHE A 1 98 ? -5.886 -0.835 5.519 1.00 90.69 98 PHE A CA 1
ATOM 735 C C . PHE A 1 98 ? -4.867 0.276 5.242 1.00 90.69 98 PHE A C 1
ATOM 737 O O . PHE A 1 98 ? -5.084 1.095 4.351 1.00 90.69 98 PHE A O 1
ATOM 744 N N . ALA A 1 99 ? -3.729 0.268 5.945 1.00 92.31 99 ALA A N 1
ATOM 745 C CA . ALA A 1 99 ? -2.673 1.260 5.753 1.00 92.31 99 ALA A CA 1
ATOM 746 C C . ALA A 1 99 ? -2.127 1.250 4.313 1.00 92.31 99 ALA A C 1
ATOM 748 O O . ALA A 1 99 ? -2.021 2.301 3.682 1.00 92.31 99 ALA A O 1
ATOM 749 N N . PHE A 1 100 ? -1.860 0.066 3.755 1.00 91.94 100 PHE A N 1
ATOM 750 C CA . PHE A 1 100 ? -1.409 -0.050 2.366 1.00 91.94 100 PHE A CA 1
ATOM 751 C C . PHE A 1 100 ? -2.494 0.296 1.350 1.00 91.94 100 PHE A C 1
ATOM 753 O O . PHE A 1 100 ? -2.182 0.855 0.307 1.00 91.94 100 PHE A O 1
ATOM 760 N N . SER A 1 101 ? -3.767 0.038 1.647 1.00 92.94 101 SER A N 1
ATOM 761 C CA . SER A 1 101 ? -4.862 0.475 0.777 1.00 92.94 101 SER A CA 1
ATOM 762 C C . SER A 1 101 ? -4.958 2.002 0.726 1.00 92.94 101 SER A C 1
ATOM 764 O O . SER A 1 101 ? -5.199 2.568 -0.337 1.00 92.94 101 SER A O 1
ATOM 766 N N . LEU A 1 102 ? -4.705 2.690 1.843 1.00 93.75 102 LEU A N 1
ATOM 767 C CA . LEU A 1 102 ? -4.630 4.150 1.856 1.00 93.75 102 LEU A CA 1
ATOM 768 C C . LEU A 1 102 ? -3.445 4.647 1.019 1.00 93.75 102 LEU A C 1
ATOM 770 O O . LEU A 1 102 ? -3.609 5.551 0.201 1.00 93.75 102 LEU A O 1
ATOM 774 N N . PHE A 1 103 ? -2.281 4.010 1.174 1.00 93.31 103 PHE A N 1
ATOM 775 C CA . PHE A 1 103 ? -1.101 4.297 0.363 1.00 93.31 103 PHE A CA 1
ATOM 776 C C . PHE A 1 103 ? -1.366 4.091 -1.135 1.00 93.31 103 PHE A C 1
ATOM 778 O O . PHE A 1 103 ? -1.102 4.997 -1.915 1.00 93.31 103 PHE A O 1
ATOM 785 N N . PHE A 1 104 ? -1.936 2.956 -1.550 1.00 93.69 104 PHE A N 1
ATOM 786 C CA . PHE A 1 104 ? -2.238 2.674 -2.957 1.00 93.69 104 PHE A CA 1
ATOM 787 C C . PHE A 1 104 ? -3.287 3.624 -3.540 1.00 93.69 104 PHE A C 1
ATOM 789 O O . PHE A 1 104 ? -3.138 4.075 -4.678 1.00 93.69 104 PHE A O 1
ATOM 796 N N . ALA A 1 105 ? -4.318 3.976 -2.768 1.00 93.19 105 ALA A N 1
ATOM 797 C CA . ALA A 1 105 ? -5.309 4.962 -3.186 1.00 93.19 105 ALA A CA 1
ATOM 798 C C . ALA A 1 105 ? -4.652 6.329 -3.427 1.00 93.19 105 ALA A C 1
ATOM 800 O O . ALA A 1 105 ? -4.825 6.912 -4.496 1.00 93.19 105 ALA A O 1
ATOM 801 N N . PHE A 1 106 ? -3.837 6.802 -2.479 1.00 93.88 106 PHE A N 1
ATOM 802 C CA . PHE A 1 106 ? -3.092 8.051 -2.631 1.00 93.88 106 PHE A CA 1
ATOM 803 C C . PHE A 1 106 ? -2.109 7.995 -3.805 1.00 93.88 106 PHE A C 1
ATOM 805 O O . PHE A 1 106 ? -2.068 8.908 -4.625 1.00 93.88 106 PHE A O 1
ATOM 812 N N . ARG A 1 107 ? -1.364 6.895 -3.941 1.00 90.75 107 ARG A N 1
ATOM 813 C CA . ARG A 1 107 ? -0.413 6.682 -5.036 1.00 90.75 107 ARG A CA 1
ATOM 814 C C . ARG A 1 107 ? -1.096 6.749 -6.401 1.00 90.75 107 ARG A C 1
ATOM 816 O O . ARG A 1 107 ? -0.548 7.328 -7.329 1.00 90.75 107 ARG A O 1
ATOM 823 N N . THR A 1 108 ? -2.308 6.217 -6.512 1.00 92.06 108 THR A N 1
ATOM 824 C CA . THR A 1 108 ? -3.086 6.282 -7.756 1.00 92.06 108 THR A CA 1
ATOM 825 C C . THR A 1 108 ? -3.447 7.722 -8.125 1.00 92.06 108 THR A C 1
ATOM 827 O O . THR A 1 108 ? -3.466 8.059 -9.303 1.00 92.06 108 THR A O 1
ATOM 830 N N . LEU A 1 109 ? -3.664 8.611 -7.149 1.00 91.62 109 LEU A N 1
ATOM 831 C CA . LEU A 1 109 ? -3.877 10.036 -7.435 1.00 91.62 109 LEU A CA 1
ATOM 832 C C . LEU A 1 109 ? -2.639 10.674 -8.080 1.00 91.62 109 LEU A C 1
ATOM 834 O O . LEU A 1 109 ? -2.779 11.524 -8.957 1.00 91.62 109 LEU A O 1
ATOM 838 N N . LEU A 1 110 ? -1.435 10.228 -7.699 1.00 89.75 110 LEU A N 1
ATOM 839 C CA . LEU A 1 110 ? -0.183 10.715 -8.284 1.00 89.75 110 LEU A CA 1
ATOM 840 C C . LEU A 1 110 ? -0.029 10.336 -9.761 1.00 89.75 110 LEU A C 1
ATOM 842 O O . LEU A 1 110 ? 0.648 11.057 -10.486 1.00 89.75 110 LEU A O 1
ATOM 846 N N . VAL A 1 111 ? -0.697 9.279 -10.236 1.00 87.19 111 VAL A N 1
ATOM 847 C CA . VAL A 1 111 ? -0.698 8.902 -11.664 1.00 87.19 111 VAL A CA 1
ATOM 848 C C . VAL A 1 111 ? -1.249 10.028 -12.535 1.00 87.19 111 VAL A C 1
ATOM 850 O O . VAL A 1 111 ? -0.740 10.261 -13.624 1.00 87.19 111 VAL A O 1
ATOM 853 N N . PHE A 1 112 ? -2.242 10.772 -12.045 1.00 84.81 112 PHE A N 1
ATOM 854 C CA . PHE A 1 112 ? -2.819 11.909 -12.769 1.00 84.81 112 PHE A CA 1
ATOM 855 C C . PHE A 1 112 ? -1.952 13.176 -12.708 1.00 84.81 112 PHE A C 1
ATOM 857 O O . PHE A 1 112 ? -2.170 14.103 -13.484 1.00 84.81 112 PHE A O 1
ATOM 864 N N . LEU A 1 113 ? -0.994 13.230 -11.778 1.00 83.81 113 LEU A N 1
ATOM 865 C CA . LEU A 1 113 ? -0.078 14.359 -11.575 1.00 83.81 113 LEU A CA 1
ATOM 866 C C . LEU A 1 113 ? 1.280 14.132 -12.254 1.00 83.81 113 LEU A C 1
ATOM 868 O O . LEU A 1 113 ? 1.991 15.091 -12.555 1.00 83.81 113 LEU A O 1
ATOM 872 N N . ALA A 1 114 ? 1.656 12.875 -12.488 1.00 73.12 114 ALA A N 1
ATOM 873 C CA . ALA A 1 114 ? 2.914 12.515 -13.114 1.00 73.12 114 ALA A CA 1
ATOM 874 C C . ALA A 1 114 ? 2.877 12.840 -14.614 1.00 73.12 114 ALA A C 1
ATOM 876 O O . ALA A 1 114 ? 2.133 12.238 -15.383 1.00 73.12 114 ALA A O 1
ATOM 877 N N . THR A 1 115 ? 3.718 13.782 -15.044 1.00 65.62 115 THR A N 1
ATOM 878 C CA . THR A 1 115 ? 3.996 13.970 -16.472 1.00 65.62 115 THR A CA 1
ATOM 879 C C . THR A 1 115 ? 5.123 13.012 -16.860 1.00 65.62 115 THR A C 1
ATOM 881 O O . THR A 1 115 ? 6.154 13.025 -16.183 1.00 65.62 115 THR A O 1
ATOM 884 N N . PRO A 1 116 ? 4.983 12.190 -17.916 1.00 62.09 116 PRO A N 1
ATOM 885 C CA . PRO A 1 116 ? 6.071 11.352 -18.411 1.00 62.09 116 PRO A CA 1
ATOM 886 C C . PRO A 1 116 ? 7.138 12.236 -19.079 1.00 62.09 116 PRO A C 1
ATOM 888 O O . PRO A 1 116 ? 7.212 12.354 -20.297 1.00 62.09 116 PRO A O 1
ATOM 891 N N . ALA A 1 117 ? 7.947 12.924 -18.276 1.00 50.31 117 ALA A N 1
ATOM 892 C CA . ALA A 1 117 ? 9.054 13.729 -18.763 1.00 50.31 117 ALA A CA 1
ATOM 893 C C . ALA A 1 117 ? 10.247 12.812 -19.071 1.00 50.31 117 ALA A C 1
ATOM 895 O O . ALA A 1 117 ? 10.782 12.162 -18.176 1.00 50.31 117 ALA A O 1
ATOM 896 N N . GLY A 1 118 ? 10.651 12.762 -20.343 1.00 56.25 118 GLY A N 1
ATOM 897 C CA . GLY A 1 118 ? 11.866 12.069 -20.781 1.00 56.25 118 GLY A CA 1
ATOM 898 C C . GLY A 1 118 ? 11.766 10.546 -20.866 1.00 56.25 118 GLY A C 1
ATOM 899 O O . GLY A 1 118 ? 12.792 9.890 -20.814 1.00 56.25 118 GLY A O 1
ATOM 900 N N . ASN A 1 119 ? 10.571 9.968 -20.974 1.00 61.91 119 ASN A N 1
ATOM 901 C CA . ASN A 1 119 ? 10.401 8.516 -21.016 1.00 61.91 119 ASN A CA 1
ATOM 902 C C . ASN A 1 119 ? 10.558 8.002 -22.468 1.00 61.91 119 ASN A C 1
ATOM 904 O O . ASN A 1 119 ? 9.730 8.310 -23.318 1.00 61.91 119 ASN A O 1
ATOM 908 N N . GLU A 1 120 ? 11.627 7.258 -22.763 1.00 72.31 120 GLU A N 1
ATOM 909 C CA . GLU A 1 120 ? 11.865 6.557 -24.041 1.00 72.31 120 GLU A CA 1
ATOM 910 C C . GLU A 1 120 ? 11.059 5.246 -24.153 1.00 72.31 120 GLU A C 1
ATOM 912 O O . GLU A 1 120 ? 11.081 4.582 -25.193 1.00 72.31 120 GLU A O 1
ATOM 917 N N . ALA A 1 121 ? 10.346 4.837 -23.096 1.00 78.06 121 ALA A N 1
ATOM 918 C CA . ALA A 1 121 ? 9.492 3.658 -23.153 1.00 78.06 121 ALA A CA 1
ATOM 919 C C . ALA A 1 121 ? 8.291 3.871 -24.100 1.00 78.06 121 ALA A C 1
ATOM 921 O O . ALA A 1 121 ? 7.766 4.979 -24.197 1.00 78.06 121 ALA A O 1
ATOM 922 N N . PRO A 1 122 ? 7.796 2.810 -24.766 1.00 85.19 122 PRO A N 1
ATOM 923 C CA . PRO A 1 122 ? 6.658 2.927 -25.672 1.00 85.19 122 PRO A CA 1
ATOM 924 C C . PRO A 1 122 ? 5.381 3.433 -24.982 1.00 85.19 122 PRO A C 1
ATOM 926 O O . PRO A 1 122 ? 5.006 2.924 -23.924 1.00 85.19 122 PRO A O 1
ATOM 929 N N . ASP A 1 123 ? 4.645 4.336 -25.635 1.00 86.44 123 ASP A N 1
ATOM 930 C CA . ASP A 1 123 ? 3.419 4.948 -25.089 1.00 86.44 123 ASP A CA 1
ATOM 931 C C . ASP A 1 123 ? 2.368 3.926 -24.636 1.00 86.44 123 ASP A C 1
ATOM 933 O O . ASP A 1 123 ? 1.711 4.106 -23.612 1.00 86.44 123 ASP A O 1
ATOM 937 N N . TRP A 1 124 ? 2.216 2.818 -25.369 1.00 88.31 124 TRP A N 1
ATOM 938 C CA . TRP A 1 124 ? 1.266 1.757 -25.018 1.00 88.31 124 TRP A CA 1
ATOM 939 C C . TRP A 1 124 ? 1.625 1.060 -23.700 1.00 88.31 124 TRP A C 1
ATOM 941 O O . TRP A 1 124 ? 0.730 0.601 -22.991 1.00 88.31 124 TRP A O 1
ATOM 951 N N . LEU A 1 125 ? 2.916 0.988 -23.360 1.00 88.56 125 LEU A N 1
ATOM 952 C CA . LEU A 1 125 ? 3.399 0.377 -22.125 1.00 88.56 125 LEU A CA 1
ATOM 953 C C . LEU A 1 125 ? 3.130 1.309 -20.940 1.00 88.56 125 LEU A C 1
ATOM 955 O O . LEU A 1 125 ? 2.619 0.861 -19.916 1.00 88.56 125 LEU A O 1
ATOM 959 N N . ILE A 1 126 ? 3.384 2.609 -21.123 1.00 86.88 126 ILE A N 1
ATOM 960 C CA . ILE A 1 126 ? 3.081 3.657 -20.139 1.00 86.88 126 ILE A CA 1
ATOM 961 C C . ILE A 1 126 ? 1.568 3.721 -19.878 1.00 86.88 126 ILE A C 1
ATOM 963 O O . ILE A 1 126 ? 1.129 3.708 -18.729 1.00 86.88 126 ILE A O 1
ATOM 967 N N . ALA A 1 127 ? 0.755 3.734 -20.938 1.00 88.94 127 ALA A N 1
ATOM 968 C CA . ALA A 1 127 ? -0.702 3.744 -20.826 1.00 88.94 127 ALA A CA 1
ATOM 969 C C . ALA A 1 127 ? -1.239 2.463 -20.167 1.00 88.94 127 ALA A C 1
ATOM 971 O O . ALA A 1 127 ? -2.116 2.533 -19.303 1.00 88.94 127 ALA A O 1
ATOM 972 N N . GLY A 1 128 ? -0.700 1.299 -20.543 1.00 90.81 128 GLY A N 1
ATOM 973 C CA . GLY A 1 128 ? -1.067 0.013 -19.952 1.00 90.81 128 GLY A CA 1
ATOM 974 C C . GLY A 1 128 ? -0.773 -0.048 -18.454 1.00 90.81 128 GLY A C 1
ATOM 975 O O . GLY A 1 128 ? -1.625 -0.482 -17.676 1.00 90.81 128 GLY A O 1
ATOM 976 N N . ASP A 1 129 ? 0.392 0.451 -18.036 1.00 90.75 129 ASP A N 1
ATOM 977 C CA . ASP A 1 129 ? 0.735 0.539 -16.621 1.00 90.75 129 ASP A CA 1
ATOM 978 C C . ASP A 1 129 ? -0.173 1.526 -15.871 1.00 90.75 129 ASP A C 1
ATOM 980 O O . ASP A 1 129 ? -0.695 1.190 -14.810 1.00 90.75 129 ASP A O 1
ATOM 984 N N . GLY A 1 130 ? -0.465 2.695 -16.450 1.00 90.69 130 GLY A N 1
ATOM 985 C CA . GLY A 1 130 ? -1.406 3.661 -15.873 1.00 90.69 130 GLY A CA 1
ATOM 986 C C . GLY A 1 130 ? -2.805 3.074 -15.640 1.00 90.69 130 GLY A C 1
ATOM 987 O O . GLY A 1 130 ? -3.375 3.242 -14.561 1.00 90.69 130 GLY A O 1
ATOM 988 N N . ILE A 1 131 ? -3.339 2.314 -16.605 1.00 93.62 131 ILE A N 1
ATOM 989 C CA . ILE A 1 131 ? -4.615 1.591 -16.452 1.00 93.62 131 ILE A CA 1
ATOM 990 C C . ILE A 1 131 ? -4.531 0.594 -15.293 1.00 93.62 131 ILE A C 1
ATOM 992 O O . ILE A 1 131 ? -5.424 0.552 -14.444 1.00 93.62 131 ILE A O 1
ATOM 996 N N . ASN A 1 132 ? -3.454 -0.192 -15.236 1.00 94.81 132 ASN A N 1
ATOM 997 C CA . ASN A 1 132 ? -3.238 -1.157 -14.165 1.00 94.81 132 ASN A CA 1
ATOM 998 C C . ASN A 1 132 ? -3.181 -0.472 -12.786 1.00 94.81 132 ASN A C 1
ATOM 1000 O O . ASN A 1 132 ? -3.840 -0.926 -11.851 1.00 94.81 132 ASN A O 1
ATOM 1004 N N . GLN A 1 133 ? -2.489 0.664 -12.669 1.00 93.12 133 GLN A N 1
ATOM 1005 C CA . GLN A 1 133 ? -2.439 1.450 -11.433 1.00 93.12 133 GLN A CA 1
ATOM 1006 C C . GLN A 1 133 ? -3.816 1.989 -11.019 1.00 93.12 133 GLN A C 1
ATOM 1008 O O . GLN A 1 133 ? -4.162 1.939 -9.840 1.00 93.12 133 GLN A O 1
ATOM 1013 N N . ILE A 1 134 ? -4.645 2.437 -11.967 1.00 94.62 134 ILE A N 1
ATOM 1014 C CA . ILE A 1 134 ? -6.024 2.858 -11.671 1.00 94.62 134 ILE A CA 1
ATOM 1015 C C . ILE A 1 134 ? -6.844 1.684 -11.121 1.00 94.62 134 ILE A C 1
ATOM 1017 O O . ILE A 1 134 ? -7.564 1.849 -10.134 1.00 94.62 134 ILE A O 1
ATOM 1021 N N . LEU A 1 135 ? -6.713 0.486 -11.703 1.00 96.06 135 LEU A N 1
ATOM 1022 C CA . LEU A 1 135 ? -7.381 -0.718 -11.199 1.00 96.06 135 LEU A CA 1
ATOM 1023 C C . LEU A 1 135 ? -6.926 -1.077 -9.775 1.00 96.06 135 LEU A C 1
ATOM 1025 O O . LEU A 1 135 ? -7.769 -1.390 -8.928 1.00 96.06 135 LEU A O 1
ATOM 1029 N N . VAL A 1 136 ? -5.621 -0.981 -9.490 1.00 95.75 136 VAL A N 1
ATOM 1030 C CA . VAL A 1 136 ? -5.069 -1.135 -8.131 1.00 95.75 136 VAL A CA 1
ATOM 1031 C C . VAL A 1 136 ? -5.710 -0.122 -7.182 1.00 95.75 136 VAL A C 1
ATOM 1033 O O . VAL A 1 136 ? -6.190 -0.510 -6.117 1.00 95.75 136 VAL A O 1
ATOM 1036 N N . GLY A 1 137 ? -5.787 1.153 -7.572 1.00 94.62 137 GLY A N 1
ATOM 1037 C CA . GLY A 1 137 ? -6.393 2.219 -6.774 1.00 94.62 137 GLY A CA 1
ATOM 1038 C C . GLY A 1 137 ? -7.868 1.989 -6.464 1.00 94.62 137 GLY A C 1
ATOM 1039 O O . GLY A 1 137 ? -8.285 2.111 -5.311 1.00 94.62 137 GLY A O 1
ATOM 1040 N N . VAL A 1 138 ? -8.660 1.578 -7.457 1.00 95.12 138 VAL A N 1
ATOM 1041 C CA . VAL A 1 138 ? -10.068 1.199 -7.249 1.00 95.12 138 VAL A CA 1
ATOM 1042 C C . VAL A 1 138 ? -10.166 0.023 -6.274 1.00 95.12 138 VAL A C 1
ATOM 1044 O O . VAL A 1 138 ? -10.957 0.062 -5.327 1.00 95.12 138 VAL A O 1
ATOM 1047 N N . GLY A 1 139 ? -9.328 -1.002 -6.454 1.00 94.44 139 GLY A N 1
ATOM 1048 C CA . GLY A 1 139 ? -9.246 -2.141 -5.542 1.00 94.44 139 GLY A CA 1
ATOM 1049 C C . GLY A 1 139 ? -8.860 -1.737 -4.117 1.00 94.44 139 GLY A C 1
ATOM 1050 O O . GLY A 1 139 ? -9.401 -2.277 -3.152 1.00 94.44 139 GLY A O 1
ATOM 1051 N N . ALA A 1 140 ? -7.974 -0.754 -3.973 1.00 93.31 140 ALA A N 1
ATOM 1052 C CA . ALA A 1 140 ? -7.539 -0.213 -2.696 1.00 93.31 140 ALA A CA 1
ATOM 1053 C C . ALA A 1 140 ? -8.660 0.564 -1.987 1.00 93.31 140 ALA A C 1
ATOM 1055 O O . ALA A 1 140 ? -8.940 0.297 -0.820 1.00 93.31 140 ALA A O 1
ATOM 1056 N N . VAL A 1 141 ? -9.381 1.446 -2.688 1.00 93.94 141 VAL A N 1
ATOM 1057 C CA . VAL A 1 141 ? -10.532 2.177 -2.121 1.00 93.94 141 VAL A CA 1
ATOM 1058 C C . VAL A 1 141 ? -11.633 1.213 -1.678 1.00 93.94 141 VAL A C 1
ATOM 1060 O O . VAL A 1 141 ? -12.129 1.299 -0.554 1.00 93.94 141 VAL A O 1
ATOM 1063 N N . MET A 1 142 ? -11.968 0.232 -2.518 1.00 92.31 142 MET A N 1
ATOM 1064 C CA . MET A 1 142 ? -12.901 -0.838 -2.152 1.00 92.31 142 MET A CA 1
ATOM 1065 C C . MET A 1 142 ? -12.395 -1.637 -0.940 1.00 92.31 142 MET A C 1
ATOM 1067 O O . MET A 1 142 ? -13.176 -2.038 -0.074 1.00 92.31 142 MET A O 1
ATOM 1071 N N . GLY A 1 143 ? -11.080 -1.834 -0.843 1.00 88.00 143 GLY A N 1
ATOM 1072 C CA . GLY A 1 143 ? -10.421 -2.461 0.292 1.00 88.00 143 GLY A CA 1
ATOM 1073 C C . GLY A 1 143 ? -10.564 -1.678 1.595 1.00 88.00 143 GLY A C 1
ATOM 1074 O O . GLY A 1 143 ? -10.878 -2.281 2.622 1.00 88.00 143 GLY A O 1
ATOM 1075 N N . LEU A 1 144 ? -10.413 -0.351 1.549 1.00 89.56 144 LEU A N 1
ATOM 1076 C CA . LEU A 1 144 ? -10.659 0.539 2.686 1.00 89.56 144 LEU A CA 1
ATOM 1077 C C . LEU A 1 144 ? -12.106 0.415 3.163 1.00 89.56 144 LEU A C 1
ATOM 1079 O O . LEU A 1 144 ? -12.338 0.142 4.340 1.00 89.56 144 LEU A O 1
ATOM 1083 N N . ILE A 1 145 ? -13.072 0.522 2.246 1.00 87.81 145 ILE A N 1
ATOM 1084 C CA . ILE A 1 145 ? -14.502 0.423 2.572 1.00 87.81 145 ILE A CA 1
ATOM 1085 C C . ILE A 1 145 ? -14.807 -0.922 3.239 1.00 87.81 145 ILE A C 1
ATOM 1087 O O . ILE A 1 145 ? -15.456 -0.970 4.283 1.00 87.81 145 ILE A O 1
ATOM 1091 N N . PHE A 1 146 ? -14.307 -2.027 2.681 1.00 84.88 146 PHE A N 1
ATOM 1092 C CA . PHE A 1 146 ? -14.533 -3.349 3.264 1.00 84.88 146 PHE A CA 1
ATOM 1093 C C . PHE A 1 146 ? -13.819 -3.559 4.595 1.00 84.88 146 PHE A C 1
ATOM 1095 O O . PHE A 1 146 ? -14.362 -4.255 5.446 1.00 84.88 146 PHE A O 1
ATOM 1102 N N . SER A 1 147 ? -12.657 -2.951 4.820 1.00 80.50 147 SER A N 1
ATOM 1103 C CA . SER A 1 147 ? -11.951 -3.072 6.100 1.00 80.50 147 SER A CA 1
ATOM 1104 C C . SER A 1 147 ? -12.692 -2.417 7.273 1.00 80.50 147 SER A C 1
ATOM 1106 O O . SER A 1 147 ? -12.476 -2.818 8.417 1.00 80.50 147 SER A O 1
ATOM 1108 N N . LEU A 1 148 ? -13.541 -1.422 6.988 1.00 77.88 148 LEU A N 1
ATOM 1109 C CA . LEU A 1 148 ? -14.317 -0.662 7.970 1.00 77.88 148 LEU A CA 1
ATOM 1110 C C . LEU A 1 148 ? -15.700 -1.267 8.233 1.00 77.88 148 LEU A C 1
ATOM 1112 O O . LEU A 1 148 ? -16.364 -0.872 9.187 1.00 77.88 148 LEU A O 1
ATOM 1116 N N . L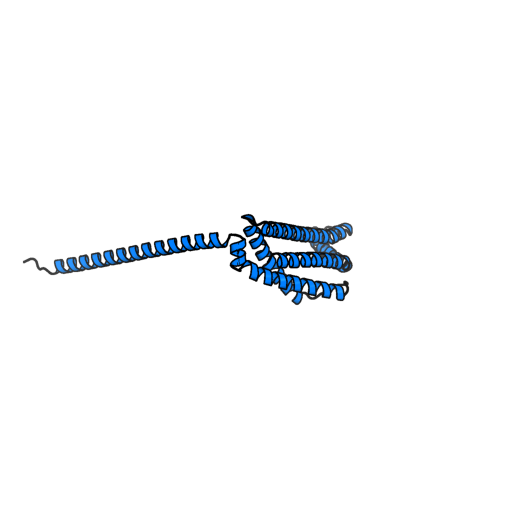YS A 1 149 ? -16.151 -2.213 7.402 1.00 79.38 149 LYS A N 1
ATOM 1117 C CA . LYS A 1 149 ? -17.441 -2.878 7.600 1.00 79.38 149 LYS A CA 1
ATOM 1118 C C . LYS A 1 149 ? -17.438 -3.752 8.852 1.00 79.38 149 LYS A C 1
ATOM 1120 O O . LYS A 1 149 ? -16.484 -4.492 9.098 1.00 79.38 149 LYS A O 1
ATOM 1125 N N . GLU A 1 150 ? -18.565 -3.740 9.563 1.00 66.25 150 GLU A N 1
ATOM 1126 C CA . GLU A 1 150 ? -18.802 -4.573 10.748 1.00 66.25 150 GLU A CA 1
ATOM 1127 C C . GLU A 1 150 ? -18.596 -6.062 10.465 1.00 66.25 150 GLU A C 1
ATOM 1129 O O . GLU A 1 150 ? -17.944 -6.727 11.254 1.00 66.25 150 GLU A O 1
ATOM 1134 N N . GLU A 1 151 ? -19.032 -6.568 9.307 1.00 67.25 151 GLU A N 1
ATOM 1135 C CA . GLU A 1 151 ? -18.813 -7.968 8.897 1.00 67.25 151 GLU A CA 1
ATOM 1136 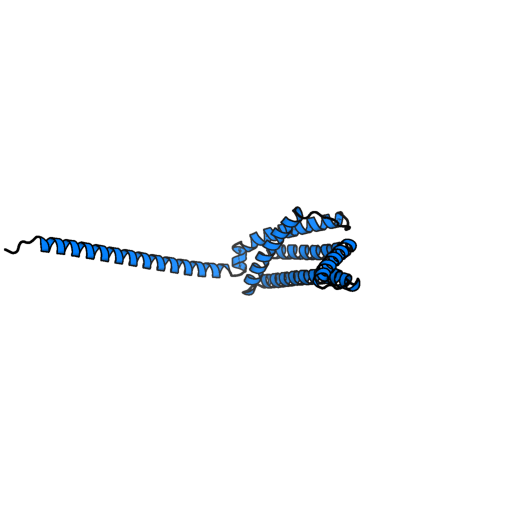C C . GLU A 1 151 ? -17.327 -8.357 8.881 1.00 67.25 151 GLU A C 1
ATOM 1138 O O . GLU A 1 151 ? -16.958 -9.472 9.243 1.00 67.25 151 GLU A O 1
ATOM 1143 N N . THR A 1 152 ? -16.453 -7.436 8.474 1.00 68.25 152 THR A N 1
ATOM 1144 C CA . THR A 1 152 ? -15.007 -7.676 8.453 1.00 68.25 152 THR A CA 1
ATOM 1145 C C . THR A 1 152 ? -14.414 -7.592 9.855 1.00 68.25 152 THR A C 1
ATOM 1147 O O . THR A 1 152 ? -13.527 -8.373 10.186 1.00 68.25 152 THR A O 1
ATOM 1150 N N . LEU A 1 153 ? -14.889 -6.652 10.674 1.00 65.25 153 LEU A N 1
ATOM 1151 C CA . LEU A 1 153 ? -14.470 -6.496 12.070 1.00 65.25 153 LEU A CA 1
ATOM 1152 C C . LEU A 1 153 ? -14.914 -7.680 12.937 1.00 65.25 153 LEU A C 1
ATOM 1154 O O . LEU A 1 153 ? -14.201 -8.068 13.862 1.00 65.25 153 LEU A O 1
ATOM 1158 N N . ASP A 1 154 ? -16.072 -8.255 12.626 1.00 69.12 154 ASP A N 1
ATOM 1159 C CA . ASP A 1 154 ? -16.591 -9.473 13.238 1.00 69.12 154 ASP A CA 1
ATOM 1160 C C . ASP A 1 154 ? -15.763 -10.684 12.792 1.00 69.12 154 ASP A C 1
ATOM 1162 O O . ASP A 1 154 ? -15.251 -11.436 13.619 1.00 69.12 154 ASP A O 1
ATOM 1166 N N . TYR A 1 155 ? -15.478 -10.785 11.488 1.00 69.31 155 TYR A N 1
ATOM 1167 C CA . TYR A 1 155 ? -14.597 -11.814 10.931 1.00 69.31 155 TYR A CA 1
ATOM 1168 C C . TYR A 1 155 ? -13.176 -11.795 11.532 1.00 69.31 155 TYR A C 1
ATOM 1170 O O . TYR A 1 155 ? -12.561 -12.851 11.690 1.00 69.31 155 TYR A O 1
ATOM 1178 N N . THR A 1 156 ? -12.631 -10.624 11.889 1.00 72.69 156 THR A N 1
ATOM 1179 C CA . THR A 1 156 ? -11.317 -10.515 12.552 1.00 72.69 156 THR A CA 1
ATOM 1180 C C . THR A 1 156 ? -11.371 -10.594 14.081 1.00 72.69 156 THR A C 1
ATOM 1182 O O . THR A 1 156 ? -10.313 -10.615 14.714 1.00 72.69 156 THR A O 1
ATOM 1185 N N . GLY A 1 157 ? -12.563 -10.648 14.686 1.00 68.75 157 GLY A N 1
ATOM 1186 C CA . GLY A 1 157 ? -12.756 -10.641 16.141 1.00 68.75 157 GLY A CA 1
ATOM 1187 C C . GLY A 1 157 ? -12.452 -9.296 16.818 1.00 68.75 157 GLY A C 1
ATOM 1188 O O . GLY A 1 157 ? -12.361 -9.219 18.043 1.00 68.75 157 GLY A O 1
ATOM 1189 N N . GLU A 1 158 ? -12.274 -8.220 16.048 1.00 70.75 158 GLU A N 1
ATOM 1190 C CA . GLU A 1 158 ? -12.014 -6.875 16.580 1.00 70.75 158 GLU A CA 1
ATOM 1191 C C . GLU A 1 158 ? -13.288 -6.188 17.083 1.00 70.75 158 GLU A C 1
ATOM 1193 O O . GLU A 1 158 ? -13.212 -5.321 17.955 1.00 70.75 158 GLU A O 1
ATOM 1198 N N . LEU A 1 159 ? -14.460 -6.603 16.594 1.00 72.69 159 LEU A N 1
ATOM 1199 C CA . LEU A 1 159 ? -15.746 -6.056 17.025 1.00 72.69 159 LEU A CA 1
ATOM 1200 C C . LEU A 1 159 ? -16.011 -6.304 18.521 1.00 72.69 159 LEU A C 1
ATOM 1202 O O . LEU A 1 159 ? -16.465 -5.409 19.234 1.00 72.69 159 LEU A O 1
ATOM 1206 N N . GLU A 1 160 ? -15.670 -7.491 19.028 1.00 69.31 160 GLU A N 1
ATOM 1207 C CA . GLU A 1 160 ? -15.800 -7.809 20.457 1.00 69.31 160 GLU A CA 1
ATOM 1208 C C . GLU A 1 160 ? -14.866 -6.971 21.333 1.00 69.31 160 GLU A C 1
ATOM 1210 O O . GLU A 1 160 ? -15.241 -6.570 22.435 1.00 69.31 160 GLU A O 1
ATOM 1215 N N . GLN A 1 161 ? -13.656 -6.679 20.848 1.00 71.06 161 GLN A N 1
ATOM 1216 C CA . GLN A 1 161 ? -12.707 -5.826 21.564 1.00 71.06 161 GLN A CA 1
ATOM 1217 C C . GLN A 1 161 ? -13.215 -4.385 21.638 1.00 71.06 161 GLN A C 1
ATOM 1219 O O . GLN A 1 161 ? -13.148 -3.773 22.703 1.00 71.06 161 GLN A O 1
ATOM 1224 N N . MET A 1 162 ? -13.777 -3.864 20.541 1.00 72.06 162 MET A N 1
ATOM 1225 C CA . MET A 1 162 ? -14.359 -2.521 20.525 1.00 72.06 162 MET A CA 1
ATOM 1226 C C . MET A 1 162 ? -15.576 -2.399 21.441 1.00 72.06 162 MET A C 1
ATOM 1228 O O . MET A 1 162 ? -15.666 -1.426 22.181 1.00 72.06 162 MET A O 1
ATOM 1232 N N . ARG A 1 163 ? -16.455 -3.409 21.482 1.00 78.00 163 ARG A N 1
ATOM 1233 C CA . ARG A 1 163 ? -17.600 -3.420 22.409 1.00 78.00 163 ARG A CA 1
ATOM 1234 C C . ARG A 1 163 ? -17.171 -3.396 23.878 1.00 78.00 163 ARG A C 1
ATOM 1236 O O . ARG A 1 163 ? -17.792 -2.698 24.673 1.00 78.00 163 ARG A O 1
ATOM 1243 N N . LYS A 1 164 ? -16.115 -4.130 24.250 1.00 79.88 164 LYS A N 1
ATOM 1244 C CA . LYS A 1 164 ? -15.572 -4.103 25.622 1.00 79.88 164 LYS A CA 1
ATOM 1245 C C . LYS A 1 164 ? -14.984 -2.738 25.970 1.00 79.88 164 LYS A C 1
ATOM 1247 O O . LYS A 1 164 ? -15.319 -2.188 27.012 1.00 79.88 164 LYS A O 1
ATOM 1252 N N . LEU A 1 165 ? -14.187 -2.167 25.068 1.00 79.50 165 LEU A N 1
ATOM 1253 C CA . LEU A 1 165 ? -13.601 -0.839 25.252 1.00 79.50 165 LEU A CA 1
ATOM 1254 C C . LEU A 1 165 ? -14.682 0.246 25.389 1.00 79.50 165 LEU A C 1
ATOM 1256 O O . LEU A 1 165 ? -14.569 1.140 26.221 1.00 79.50 165 LEU A O 1
ATOM 1260 N N . GLU A 1 166 ? -15.748 0.165 24.591 1.00 82.62 166 GLU A N 1
ATOM 1261 C CA . GLU A 1 166 ? -16.876 1.096 24.661 1.00 82.62 166 GLU A CA 1
ATOM 1262 C C . GLU A 1 166 ? -17.634 0.975 25.991 1.00 82.62 166 GLU A C 1
ATOM 1264 O O . GLU A 1 166 ? -18.010 1.988 26.580 1.00 82.62 166 GLU A O 1
ATOM 1269 N N . GLN A 1 167 ? -17.804 -0.246 26.507 1.00 85.25 167 GLN A N 1
ATOM 1270 C CA . GLN A 1 167 ? -18.384 -0.475 27.832 1.00 85.25 167 GLN A CA 1
ATOM 1271 C C . GLN A 1 167 ? -17.508 0.096 28.954 1.00 85.25 167 GLN A C 1
ATOM 1273 O O . GLN A 1 167 ? -18.044 0.749 29.849 1.00 85.25 167 GLN A O 1
ATOM 1278 N N . GLU A 1 168 ? -16.188 -0.091 28.889 1.00 85.38 168 GLU A N 1
ATOM 1279 C CA . GLU A 1 168 ? -15.231 0.476 29.852 1.00 85.38 168 GLU A CA 1
ATOM 1280 C C . GLU A 1 168 ? -15.237 2.013 29.811 1.00 85.38 168 GLU A C 1
ATOM 1282 O O . GLU A 1 168 ? -15.403 2.660 30.844 1.00 85.38 168 GLU A O 1
ATOM 1287 N N . LEU A 1 169 ? -15.180 2.621 28.620 1.00 86.69 169 LEU A N 1
ATOM 1288 C CA . LEU A 1 169 ? -15.266 4.078 28.445 1.00 86.69 169 LEU A CA 1
ATOM 1289 C C . LEU A 1 169 ? -16.609 4.646 28.924 1.00 86.69 169 LEU A C 1
ATOM 1291 O O . LEU A 1 169 ? -16.664 5.737 29.496 1.00 86.69 169 LEU A O 1
ATOM 1295 N N . ALA A 1 170 ? -17.710 3.929 28.688 1.00 87.38 170 ALA A N 1
ATOM 1296 C CA . ALA A 1 170 ? -19.025 4.323 29.175 1.00 87.38 170 ALA A CA 1
ATOM 1297 C C . ALA A 1 170 ? -19.117 4.230 30.705 1.00 87.38 170 ALA A C 1
ATOM 1299 O O . ALA A 1 170 ? -19.762 5.079 31.324 1.00 87.38 170 ALA A O 1
ATOM 1300 N N . GLN A 1 171 ? -18.477 3.233 31.323 1.00 89.06 171 GLN A N 1
ATOM 1301 C CA . GLN A 1 171 ? -18.367 3.127 32.779 1.00 89.06 171 GLN A CA 1
ATOM 1302 C C . GLN A 1 171 ? -17.534 4.272 33.355 1.00 89.06 171 GLN A C 1
ATOM 1304 O O . GLN A 1 171 ? -18.024 4.975 34.236 1.00 89.06 171 GLN A O 1
ATOM 1309 N N . GLU A 1 172 ? -16.361 4.550 32.788 1.00 90.00 172 GLU A N 1
ATOM 1310 C CA . GLU A 1 172 ? -15.486 5.636 33.238 1.00 90.00 172 GLU A CA 1
ATOM 1311 C C . GLU A 1 172 ? -16.171 7.010 33.118 1.00 90.00 172 GLU A C 1
ATOM 1313 O O . GLU A 1 172 ? -16.105 7.839 34.027 1.00 90.00 172 GLU A O 1
ATOM 1318 N N . ARG A 1 173 ? -16.907 7.258 32.021 1.00 87.94 173 ARG A N 1
ATOM 1319 C CA . ARG A 1 173 ? -17.713 8.484 31.867 1.00 87.94 173 ARG A CA 1
ATOM 1320 C C . ARG A 1 173 ? -18.794 8.597 32.938 1.00 87.94 173 ARG A C 1
ATOM 1322 O O . ARG A 1 173 ? -18.997 9.684 33.472 1.00 87.94 173 ARG A O 1
ATOM 1329 N N . ARG A 1 174 ? -19.478 7.496 33.264 1.00 89.81 174 ARG A N 1
ATOM 1330 C CA . ARG A 1 174 ? -20.507 7.473 34.317 1.00 89.81 174 ARG A CA 1
ATOM 1331 C C . ARG A 1 174 ? -19.911 7.700 35.702 1.00 89.81 174 ARG A C 1
ATOM 1333 O O . ARG A 1 174 ? -20.547 8.364 36.515 1.00 89.81 174 ARG A O 1
ATOM 1340 N N . GLU A 1 175 ? -18.725 7.169 35.975 1.00 92.31 175 GLU A N 1
ATOM 1341 C CA . GLU A 1 175 ? -18.006 7.410 37.229 1.00 92.31 175 GLU A CA 1
ATOM 1342 C C . GLU A 1 175 ? -17.585 8.875 37.348 1.00 92.31 175 GLU A C 1
ATOM 1344 O O . GLU A 1 175 ? -17.969 9.530 38.314 1.00 92.31 175 GLU A O 1
ATOM 1349 N N . LYS A 1 176 ? -16.950 9.441 36.315 1.00 91.62 176 LYS A N 1
ATOM 1350 C CA . LYS A 1 176 ? -16.596 10.870 36.272 1.00 91.62 176 LYS A CA 1
ATOM 1351 C C . LYS A 1 176 ? -17.808 11.788 36.432 1.00 91.62 176 LYS A C 1
ATOM 1353 O O . LYS A 1 176 ? -17.732 12.799 37.126 1.00 91.62 176 LYS A O 1
ATOM 1358 N N . GLU A 1 177 ? -18.946 11.457 35.819 1.00 91.69 177 GLU A N 1
ATOM 1359 C CA . GLU A 1 177 ? -20.187 12.220 36.012 1.00 91.69 177 GLU A CA 1
ATOM 1360 C C . GLU A 1 177 ? -20.726 12.124 37.445 1.00 91.69 177 GLU A C 1
ATOM 1362 O O . GLU A 1 177 ? -21.237 13.116 37.969 1.00 91.69 177 GLU A O 1
ATOM 1367 N N . ARG A 1 178 ? -20.626 10.955 38.090 1.00 91.06 178 ARG A N 1
ATOM 1368 C CA . ARG A 1 178 ? -21.024 10.781 39.496 1.00 91.06 178 ARG A CA 1
ATOM 1369 C C . ARG A 1 178 ? -20.123 11.583 40.424 1.00 91.06 178 ARG A C 1
ATOM 1371 O O . ARG A 1 178 ? -20.647 12.341 41.234 1.00 91.06 178 ARG A O 1
ATOM 1378 N N . GLU A 1 179 ? -18.808 11.488 40.252 1.00 92.38 179 GLU A N 1
ATOM 1379 C CA . GLU A 1 179 ? -17.835 12.263 41.027 1.00 92.38 179 GLU A CA 1
ATOM 1380 C C . GLU A 1 179 ? -18.073 13.766 40.879 1.00 92.38 179 GLU A C 1
ATOM 1382 O O . GLU A 1 179 ? -18.117 14.489 41.874 1.00 92.38 179 GLU A O 1
ATOM 1387 N N . ARG A 1 180 ? -18.320 14.237 39.651 1.00 93.25 180 ARG A N 1
ATOM 1388 C CA . ARG A 1 180 ? -18.615 15.648 39.385 1.00 93.25 180 ARG A CA 1
ATOM 1389 C C . ARG A 1 180 ? -19.902 16.108 40.075 1.00 93.25 180 ARG A C 1
ATOM 1391 O O . ARG A 1 180 ? -19.912 17.162 40.701 1.00 93.25 180 ARG A O 1
ATOM 1398 N N . ARG A 1 181 ? -20.972 15.304 40.033 1.00 91.69 181 ARG A N 1
ATOM 1399 C CA . ARG A 1 181 ? -22.230 15.601 40.749 1.00 91.69 181 ARG A CA 1
ATOM 1400 C C . ARG A 1 181 ? -22.056 15.594 42.266 1.00 91.69 181 ARG A C 1
ATOM 1402 O O . ARG A 1 181 ? -22.717 16.366 42.958 1.00 91.69 181 ARG A O 1
ATOM 1409 N N . GLU A 1 182 ? -21.208 14.718 42.797 1.00 92.62 182 GLU A N 1
ATOM 1410 C CA . GLU A 1 182 ? -20.891 14.684 44.225 1.00 92.62 182 GLU A CA 1
ATOM 1411 C C . GLU A 1 182 ? -20.070 15.899 44.659 1.00 92.62 182 GLU A C 1
ATOM 1413 O O . GLU A 1 182 ? -20.369 16.479 45.704 1.00 92.62 182 GLU A O 1
ATOM 1418 N N . GLN A 1 183 ? -19.090 16.320 43.855 1.00 92.81 183 GLN A N 1
ATOM 1419 C CA . GLN A 1 183 ? -18.333 17.555 44.075 1.00 92.81 183 GLN A CA 1
ATOM 1420 C C . GLN A 1 183 ? -19.252 18.778 44.049 1.00 92.81 183 GLN A C 1
ATOM 1422 O O . GLN A 1 183 ? -19.275 19.531 45.018 1.00 92.81 183 GLN A O 1
ATOM 1427 N N . GLU A 1 184 ? -20.097 18.917 43.023 1.00 91.75 184 GLU A N 1
ATOM 1428 C CA . GLU A 1 184 ? -21.076 20.010 42.933 1.00 91.75 184 GLU A CA 1
ATOM 1429 C C . GLU A 1 184 ? -22.027 20.024 44.143 1.00 91.75 184 GLU A C 1
ATOM 1431 O O . GLU A 1 184 ? -22.318 21.081 44.705 1.00 91.75 184 GLU A O 1
ATOM 1436 N N . ARG A 1 185 ? -22.482 18.852 44.612 1.00 92.75 185 ARG A N 1
ATOM 1437 C CA . ARG A 1 185 ? -23.294 18.748 45.836 1.00 92.75 185 ARG A CA 1
ATOM 1438 C C . ARG A 1 185 ? -22.541 19.184 47.089 1.00 92.75 185 ARG A C 1
ATOM 1440 O O . ARG A 1 185 ? -23.145 19.841 47.936 1.00 92.75 185 ARG A O 1
ATOM 1447 N N . LYS A 1 186 ? -21.272 18.793 47.239 1.00 92.69 186 LYS A N 1
ATOM 1448 C CA . LYS A 1 186 ? -20.433 19.190 48.381 1.00 92.69 186 LYS A CA 1
ATOM 1449 C C . LYS A 1 186 ? -20.201 20.699 48.379 1.00 92.69 186 LYS A C 1
ATOM 1451 O O . LYS A 1 186 ? -20.476 21.330 49.392 1.00 92.69 186 LYS A O 1
ATOM 1456 N N . GLU A 1 187 ? -19.845 21.282 47.236 1.00 92.19 187 GLU A N 1
ATOM 1457 C CA . GLU A 1 187 ? -19.672 22.733 47.090 1.00 92.19 187 GLU A CA 1
ATOM 1458 C C . GLU A 1 187 ? -20.958 23.514 47.401 1.00 92.19 187 GLU A C 1
ATOM 1460 O O . GLU A 1 187 ? -20.921 24.552 48.062 1.00 92.19 187 GLU A O 1
ATOM 1465 N N . LEU A 1 188 ? -22.120 23.025 46.951 1.00 92.69 188 LEU A N 1
ATOM 1466 C CA . LEU A 1 188 ? -23.413 23.638 47.271 1.00 92.69 188 LEU A CA 1
ATOM 1467 C C . LEU A 1 188 ? -23.733 23.556 48.769 1.00 92.69 188 LEU A C 1
ATOM 1469 O O . LEU A 1 188 ? -24.259 24.518 49.332 1.00 92.69 188 LEU A O 1
ATOM 1473 N N . MET A 1 189 ? -23.426 22.429 49.418 1.00 88.38 189 MET A N 1
ATOM 1474 C CA . MET A 1 189 ? -23.616 22.265 50.862 1.00 88.38 189 MET A CA 1
ATOM 1475 C C . MET A 1 189 ? -22.672 23.157 51.672 1.00 88.38 189 MET A C 1
ATOM 1477 O O . MET A 1 189 ? -23.129 23.779 52.630 1.00 88.38 189 MET A O 1
ATOM 1481 N N . GLU A 1 190 ? -21.405 23.279 51.270 1.00 90.25 190 GLU A N 1
ATOM 1482 C CA . GLU A 1 190 ? -20.444 24.202 51.883 1.00 90.25 190 GLU A CA 1
ATOM 1483 C C . GLU A 1 190 ? -20.913 25.653 51.743 1.00 90.25 190 GLU A C 1
ATOM 1485 O O . GLU A 1 190 ? -21.049 26.345 52.751 1.00 90.25 190 GLU A O 1
ATOM 1490 N N . LYS A 1 191 ? -21.301 26.088 50.534 1.00 89.50 191 LYS A N 1
ATOM 1491 C CA . LYS A 1 191 ? -21.856 27.435 50.302 1.00 89.50 191 LYS A CA 1
ATOM 1492 C C . LYS A 1 191 ? -23.104 27.714 51.145 1.00 89.50 191 LYS A C 1
ATOM 1494 O O . LYS A 1 191 ? -23.241 28.807 51.691 1.00 89.50 191 LYS A O 1
ATOM 1499 N N . GLN A 1 192 ? -24.010 26.742 51.283 1.00 85.56 192 GLN A N 1
ATOM 1500 C CA . GLN A 1 192 ? -25.197 26.889 52.136 1.00 85.56 192 GLN A CA 1
ATOM 1501 C C . GLN A 1 192 ? -24.855 26.948 53.630 1.00 85.56 192 GLN A C 1
ATOM 1503 O O . GLN A 1 192 ? -25.511 27.680 54.374 1.00 85.56 192 GLN A O 1
ATOM 1508 N N . GLN A 1 193 ? -23.870 26.175 54.095 1.00 84.00 193 GLN A N 1
ATOM 1509 C CA . GLN A 1 193 ? -23.413 26.240 55.485 1.00 84.00 193 GLN A CA 1
ATOM 1510 C C . GLN A 1 193 ? -22.752 27.584 55.791 1.00 84.00 193 GLN A C 1
ATOM 1512 O O . GLN A 1 193 ? -23.065 28.175 56.823 1.00 84.00 193 GLN A O 1
ATOM 1517 N N . GLN A 1 194 ? -21.926 28.091 54.876 1.00 83.25 194 GLN A N 1
ATOM 1518 C CA . GLN A 1 194 ? -21.264 29.388 55.007 1.00 83.25 194 GLN A CA 1
ATOM 1519 C C . GLN A 1 194 ? -22.287 30.530 55.067 1.00 83.25 194 GLN A C 1
ATOM 1521 O O . GLN A 1 194 ? -22.297 31.287 56.031 1.00 83.25 194 GLN A O 1
ATOM 1526 N N . GLN A 1 195 ? -23.269 30.554 54.155 1.00 80.75 195 GLN A N 1
ATOM 1527 C CA . GLN A 1 195 ? -24.364 31.535 54.204 1.00 80.75 195 GLN A CA 1
ATOM 1528 C C . GLN A 1 195 ? -25.171 31.487 55.511 1.00 80.75 195 GLN A C 1
ATOM 1530 O O . GLN A 1 195 ? -25.599 32.524 56.016 1.00 80.75 195 GLN A O 1
ATOM 1535 N N . LYS A 1 196 ? -25.405 30.295 56.078 1.00 79.38 196 LYS A N 1
ATOM 1536 C CA . LYS A 1 196 ? -26.106 30.153 57.366 1.00 79.38 196 LYS A CA 1
ATOM 1537 C C . LYS A 1 196 ? -25.269 30.633 58.552 1.00 79.38 196 LYS A C 1
ATOM 1539 O O . LYS A 1 196 ? -25.852 31.126 59.517 1.00 79.38 196 LYS A O 1
ATOM 1544 N N . GLN A 1 197 ? -23.949 30.457 58.508 1.00 75.56 197 GLN A N 1
ATOM 1545 C CA . GLN A 1 197 ? -23.037 30.971 59.531 1.00 75.56 197 GLN A CA 1
ATOM 1546 C C . GLN A 1 197 ? -22.951 32.497 59.469 1.00 75.56 197 GLN A C 1
ATOM 1548 O O . GLN A 1 197 ? -23.148 33.139 60.498 1.00 75.56 197 GLN A O 1
ATOM 1553 N N . ASP A 1 198 ? -22.803 33.072 58.275 1.00 75.69 198 ASP A N 1
ATOM 1554 C CA . ASP A 1 198 ? -22.776 34.526 58.071 1.00 75.69 198 ASP A CA 1
ATOM 1555 C C . ASP A 1 198 ? -24.095 35.187 58.511 1.00 75.69 198 ASP A C 1
ATOM 1557 O O . ASP A 1 198 ? -24.099 36.208 59.199 1.00 75.69 198 ASP A O 1
ATOM 1561 N N . ALA A 1 199 ? -25.240 34.563 58.208 1.00 73.81 199 ALA A N 1
ATOM 1562 C CA . ALA A 1 199 ? -26.555 35.044 58.641 1.00 73.81 199 ALA A CA 1
ATOM 1563 C C . ALA A 1 199 ? -26.800 34.919 60.159 1.00 73.81 199 ALA A C 1
ATOM 1565 O O . ALA A 1 199 ? -27.638 35.643 60.702 1.00 73.81 199 ALA A O 1
ATOM 1566 N N . LYS A 1 200 ? -26.114 33.995 60.849 1.00 69.56 200 LYS A N 1
ATOM 1567 C CA . LYS A 1 200 ? -26.134 33.897 62.319 1.00 69.56 200 LYS A CA 1
ATOM 1568 C C . LYS A 1 200 ? -25.221 34.944 62.957 1.00 69.56 200 LYS A C 1
ATOM 1570 O O . LYS A 1 200 ? -25.673 35.642 63.855 1.00 69.56 200 LYS A O 1
ATOM 1575 N N . ALA A 1 201 ? -24.001 35.107 62.447 1.00 64.00 201 ALA A N 1
ATOM 1576 C CA . ALA A 1 201 ? -23.055 36.112 62.930 1.00 64.00 201 ALA A CA 1
ATOM 1577 C C . ALA A 1 201 ? -23.620 37.540 62.809 1.00 64.00 201 ALA A C 1
ATOM 1579 O O . ALA A 1 201 ? -23.549 38.311 63.760 1.00 64.00 201 ALA A O 1
ATOM 1580 N N . GLY A 1 202 ? -24.293 37.857 61.696 1.00 59.75 202 GLY A N 1
ATOM 1581 C CA . GLY A 1 202 ? -24.961 39.153 61.518 1.00 59.75 202 GLY A CA 1
ATOM 1582 C C . GLY A 1 202 ? -26.207 39.373 62.394 1.00 59.75 202 GLY A C 1
ATOM 1583 O O . GLY A 1 202 ? -26.648 40.511 62.541 1.00 59.75 202 GLY A O 1
ATOM 1584 N N . LYS A 1 203 ? -26.787 38.314 62.983 1.00 58.81 203 LYS A N 1
ATOM 1585 C CA . LYS A 1 203 ? -27.874 38.426 63.975 1.00 58.81 203 LYS A CA 1
ATOM 1586 C C . LYS A 1 203 ? -27.344 38.619 65.395 1.00 58.81 203 LYS A C 1
ATOM 1588 O O . LYS A 1 203 ? -27.943 39.387 66.141 1.00 58.81 203 LYS A O 1
ATOM 1593 N N . ASP A 1 204 ? -26.226 37.985 65.739 1.00 55.09 204 ASP A N 1
ATOM 1594 C CA . ASP A 1 204 ? -25.590 38.128 67.056 1.00 55.09 204 ASP A CA 1
ATOM 1595 C C . ASP A 1 204 ? -24.961 39.528 67.256 1.00 55.09 204 ASP A C 1
ATOM 1597 O O . ASP A 1 204 ? -24.851 39.996 68.386 1.00 55.09 204 ASP A O 1
ATOM 1601 N N . GLU A 1 205 ? -24.622 40.251 66.178 1.00 55.72 205 GLU A N 1
ATOM 1602 C CA . GLU A 1 205 ? -24.222 41.672 66.237 1.00 55.72 205 GLU A CA 1
ATOM 1603 C C . GLU A 1 205 ? -25.399 42.656 66.424 1.00 55.72 205 GLU A C 1
ATOM 1605 O O . GLU A 1 205 ? -25.171 43.828 66.729 1.00 55.72 205 GLU A O 1
ATOM 1610 N N . GLN A 1 206 ? -26.654 42.215 66.261 1.00 54.16 206 GLN A N 1
ATOM 1611 C CA . GLN A 1 206 ? -27.846 43.076 66.349 1.00 54.16 206 GLN A CA 1
ATOM 1612 C C . GLN A 1 206 ? -28.635 42.956 67.664 1.00 54.16 206 GLN A C 1
ATOM 1614 O O . GLN A 1 206 ? -29.573 43.732 67.856 1.00 54.16 206 GLN A O 1
ATOM 1619 N N . GLU A 1 207 ? -28.281 42.057 68.590 1.00 51.09 207 GLU A N 1
ATOM 1620 C CA . GLU A 1 207 ? -28.866 42.060 69.940 1.00 51.09 207 GLU A CA 1
ATOM 1621 C C . GLU A 1 207 ? -28.108 43.037 70.861 1.00 51.09 207 GLU A C 1
ATOM 1623 O O . GLU A 1 207 ? -26.965 42.771 71.248 1.00 51.09 207 GLU A O 1
ATOM 1628 N N . PRO A 1 208 ? -28.707 44.178 71.264 1.00 51.69 208 PRO A N 1
ATOM 1629 C CA . PRO A 1 208 ? -28.083 45.048 72.246 1.00 51.69 208 PRO A CA 1
ATOM 1630 C C . PRO A 1 208 ? -28.136 44.347 73.605 1.00 51.69 208 PRO A C 1
ATOM 1632 O O . PRO A 1 208 ? -29.219 44.044 74.113 1.00 51.69 208 PRO A O 1
ATOM 1635 N N . ARG A 1 209 ? -26.959 44.105 74.200 1.00 58.94 209 ARG A N 1
ATOM 1636 C CA . ARG A 1 209 ? -26.836 43.684 75.602 1.00 58.94 209 ARG A CA 1
ATOM 1637 C C . ARG A 1 209 ? -27.602 44.687 76.470 1.00 58.94 209 ARG A C 1
ATOM 1639 O O . ARG A 1 209 ? -27.179 45.837 76.589 1.00 58.94 209 ARG A O 1
ATOM 1646 N N . ARG A 1 210 ? -28.751 44.258 76.992 1.00 50.59 210 ARG A N 1
ATOM 1647 C CA . ARG A 1 210 ? -29.501 44.971 78.029 1.00 50.59 210 ARG A CA 1
ATOM 1648 C C . ARG A 1 210 ? -28.821 44.822 79.378 1.00 50.59 210 ARG A C 1
ATOM 1650 O O . ARG A 1 210 ? -28.255 43.734 79.626 1.00 50.59 210 ARG A O 1
#

Mean predicted aligned error: 11.89 Å

Solvent-accessible surface area (backbone atoms only — not comparable to full-atom values): 11099 Å² total; per-residue (Å²): 105,70,70,50,55,52,49,28,50,52,40,49,52,50,43,54,53,51,50,52,52,44,52,66,63,25,45,71,53,45,44,51,50,21,39,51,56,40,50,58,57,21,70,79,65,78,49,83,78,47,72,69,56,28,50,48,46,30,53,46,52,53,51,51,52,51,49,52,52,49,51,52,51,51,52,52,51,52,28,51,50,37,39,71,70,46,53,85,57,12,43,58,22,50,54,52,51,39,56,51,18,52,51,40,34,55,51,37,57,46,60,81,70,58,71,85,78,80,65,73,47,58,68,69,58,56,51,50,46,52,53,43,42,49,53,29,16,54,34,14,49,54,44,40,58,45,63,71,34,63,71,45,27,52,68,33,55,50,45,64,54,50,54,52,51,51,52,51,52,53,48,53,51,52,49,54,52,50,53,50,54,51,49,54,51,49,53,52,51,51,53,52,51,49,54,52,49,54,58,46,55,62,49,67,76,67,62,77,88,125

Sequence (210 aa):
MLKLWAGTLALEVIHQILNLVMTLLNRSVLFAQARQTAEEAAQDSGQKVSDSLIEVIGYGSVAFSSVLSLVIIVVLAVMLHLLNKGGKAAATGRRLWFAFSLFFAFRTLLVFLATPAGNEAPDWLIAGDGINQILVGVGAVMGLIFSLKEETLDYTGELEQMRKLEQELAQERREKERERREQERKELMEKQQQQKQDAKAGKDEQEPRR

Foldseek 3Di:
DLVLLVVLLVLLVVLLVLVLVQLVLLLVVLLVVLVVVQVVVCVVVVDDRDPVSSVCSSVVVSVVVSVVSVVVSVVLVVLSVQLVVADQSVLVSLVVLLVVLVVLLVVLVVLVVDDPPSRPDDPVSNVVSNVSSVSSNVSSVVSNVVSPDPVSCVRNVVNVVVVVVVVVVVVVVVVVVVVVVVVVVVVVVVVVVVVVVVVVVVVVVPDPDD

Secondary structure (DSSP, 8-state):
-HHHHHHHHHHHHHHHHHHHHHHHH-HHHHHHHHHHHHHHHHHHHTPPPPHHHHHHHHHHHHHHHHHHHHHHHHHHHHHHHHHHH-SHHHHHHHHHHHHHHHHHHHHHHHHTT---TT--S-HHHHHHHHHHHHHHHHHHHHHHHHHHSHHHHHHTTHHHHHHHHHHHHHHHHHHHHHHHHHHHHHHHHHHHHHHHHHHHHHHHTSS---